Protein AF-A0A4D7CRN1-F1 (afdb_monomer)

pLDDT: mean 80.83, std 7.77, range [54.41, 91.69]

Solvent-accessible surface area (backbone atoms only — not comparable to full-atom values): 13368 Å² total; per-residue (Å²): 110,71,70,60,53,52,44,53,49,49,53,50,52,40,49,66,63,47,54,66,47,57,52,50,53,50,52,51,57,55,57,72,66,57,91,82,72,59,70,72,55,53,56,53,50,53,53,52,52,53,55,51,48,54,55,46,52,57,52,50,52,53,39,52,52,48,49,54,53,43,49,54,55,49,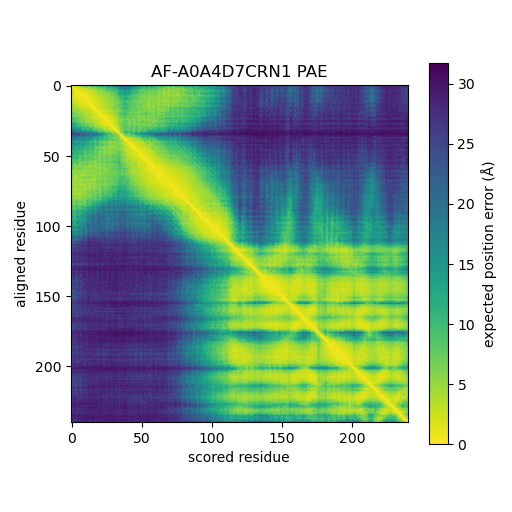53,55,49,51,54,54,52,50,55,52,50,54,51,52,50,50,52,52,52,52,50,51,51,52,51,52,52,50,48,52,54,48,51,55,55,54,69,72,51,79,73,42,79,64,54,93,89,51,90,63,64,64,70,64,71,70,52,84,73,80,52,72,69,50,47,53,49,49,27,51,56,50,22,70,66,47,19,61,37,72,45,88,49,74,33,53,42,46,76,40,78,89,74,20,30,40,38,39,37,38,58,70,63,88,61,55,73,69,52,47,51,53,38,50,54,30,49,52,54,51,42,56,59,49,52,76,42,86,72,53,49,33,42,36,44,36,38,20,43,95,91,38,75,43,36,39,42,33,27,35,60,35,80,94,74,74,37,61,42,81,76,42,79,47,82,105

Sequence (240 aa):
MITAILIIIFLIITFVGIVPRVFLQFNLNKINKLRHYPEEFKRKFHKYQFIQLLNHIKILLVVVFFLCIAVILLTSKVLKLEMSNSSLRGEVVGINEELDISRLNYQQLLEQLPIREYPVDGIGLEILFEKKISNTEEVQKFELDFSDRIYSYFGFVKPLVTYDKENKSLIINFIDSQMDEIRKQDVRINEEKLLDELFVHSMLDEVIINFNYENQLINQNRYKRNDDYNRFELTNNKEL

Mean predicted aligned error: 15.63 Å

Foldseek 3Di:
DVLVVLLVVLVVVLVVLPVVLVVVVVVLVVVVPPDDDDPVVVVVSVVVVVVSVVVVVVVVVVNVVSVVVSVVSVVVVVVVVVVVVVVVVVVVVVVVVVVVVVVVVVLVVQVPDDQDQADPVGLPLVVLLVDDQDDPVNQVVSQQVVQVSCDSRQGPDRWRWHQDQVQLEIETEAEADPDDPVSVVSNVNNVQVVFLVCLVDPSHQKYWYFYYYPNHTQWIWIWGDDPVVSTTDTPDIDGD

Secondary structure (DSSP, 8-state):
-HHHHHHHHHHHHHHHHHHHHHHHHHHHHHHHT-----HHHHHHHHHHHHHHHHHHHHHHHHHHHHHHHHHHHHHHHHHHHHHHHHHHHHHHHHHHHHHHHHHHHHHHHHHTSPPPPPPTT---THHHHSS---SHHHHHHHHHHHHHHHHHHH-SSPPEEEEETTTTEEEEEEES----HHHHHHHHHHHHHHHHHHHT-TT-SEEEEEEEETTEEEEEEEEEEEGGGTEEEEEEEEE-

Structure (mmCIF, N/CA/C/O backbone):
data_AF-A0A4D7CRN1-F1
#
_entry.id   AF-A0A4D7CRN1-F1
#
loop_
_atom_site.group_PDB
_atom_site.id
_atom_site.type_symbol
_atom_site.label_atom_id
_atom_site.label_alt_id
_atom_site.label_comp_id
_atom_site.label_asym_id
_atom_site.label_entity_id
_atom_site.label_seq_id
_atom_site.pdbx_PDB_ins_code
_atom_site.Cartn_x
_atom_site.Cartn_y
_atom_site.Cartn_z
_atom_site.occupancy
_atom_site.B_iso_or_equiv
_atom_site.auth_seq_id
_atom_site.auth_comp_id
_atom_site.auth_asym_id
_atom_site.auth_atom_id
_atom_site.pdbx_PDB_model_num
ATOM 1 N N . MET A 1 1 ? 11.847 13.074 -29.231 1.00 63.91 1 MET A N 1
ATOM 2 C CA . MET A 1 1 ? 11.595 12.289 -30.459 1.00 63.91 1 MET A CA 1
ATOM 3 C C . MET A 1 1 ? 12.598 12.599 -31.575 1.00 63.91 1 MET A C 1
ATOM 5 O O . MET A 1 1 ? 13.346 11.709 -31.951 1.00 63.91 1 MET A O 1
ATOM 9 N N . ILE A 1 2 ? 12.715 13.855 -32.026 1.00 77.25 2 ILE A N 1
ATOM 10 C CA . ILE A 1 2 ? 13.578 14.273 -33.157 1.00 77.25 2 ILE A CA 1
ATOM 11 C C . ILE A 1 2 ? 15.052 13.845 -33.006 1.00 77.25 2 ILE A C 1
ATOM 13 O O . ILE A 1 2 ? 15.638 13.277 -33.918 1.00 77.25 2 ILE A O 1
ATOM 17 N N . THR A 1 3 ? 15.649 14.035 -31.829 1.00 75.44 3 THR A N 1
ATOM 18 C CA . THR A 1 3 ? 17.049 13.648 -31.569 1.00 75.44 3 THR A CA 1
ATOM 19 C C . THR A 1 3 ? 17.293 12.137 -31.619 1.00 75.44 3 THR A C 1
ATOM 21 O O . THR A 1 3 ? 18.385 11.714 -31.966 1.00 75.44 3 THR A O 1
ATOM 24 N N . ALA A 1 4 ? 16.295 11.320 -31.262 1.00 79.19 4 ALA A N 1
ATOM 25 C CA . ALA A 1 4 ? 16.409 9.861 -31.313 1.00 79.19 4 ALA A CA 1
ATOM 26 C C . ALA A 1 4 ? 16.341 9.366 -32.764 1.00 79.19 4 ALA A C 1
ATOM 28 O O . ALA A 1 4 ? 17.134 8.523 -33.170 1.00 79.19 4 ALA A O 1
ATOM 29 N N . ILE A 1 5 ? 15.461 9.976 -33.563 1.00 84.38 5 ILE A N 1
ATOM 30 C CA . ILE A 1 5 ? 15.374 9.749 -35.009 1.00 84.38 5 ILE A CA 1
ATOM 31 C C . ILE A 1 5 ? 16.705 10.116 -35.685 1.00 84.38 5 ILE A C 1
ATOM 33 O O . ILE A 1 5 ? 17.210 9.342 -36.490 1.00 84.38 5 ILE A O 1
ATOM 37 N N . LEU A 1 6 ? 17.325 11.239 -35.303 1.00 82.38 6 LEU A N 1
ATOM 38 C CA . LEU A 1 6 ? 18.642 11.639 -35.814 1.00 82.38 6 LEU A CA 1
ATOM 39 C C . LEU A 1 6 ? 19.745 10.623 -35.482 1.00 82.38 6 LEU A C 1
ATOM 41 O O . LEU A 1 6 ? 20.537 10.287 -36.358 1.00 82.38 6 LEU A O 1
ATOM 45 N N . ILE A 1 7 ? 19.780 10.096 -34.253 1.00 82.06 7 ILE A N 1
ATOM 46 C CA . ILE A 1 7 ? 20.748 9.058 -33.861 1.00 82.06 7 ILE A CA 1
ATOM 47 C C . ILE A 1 7 ? 20.567 7.800 -34.722 1.00 82.06 7 ILE A C 1
ATOM 49 O O . ILE A 1 7 ? 21.549 7.276 -35.242 1.00 82.06 7 ILE A O 1
ATOM 53 N N . ILE A 1 8 ? 19.323 7.353 -34.926 1.00 84.81 8 ILE A N 1
ATOM 54 C CA . ILE A 1 8 ? 19.007 6.184 -35.762 1.00 84.81 8 ILE A CA 1
ATOM 55 C C . ILE A 1 8 ? 19.444 6.418 -37.213 1.00 84.81 8 ILE A C 1
ATOM 57 O O . ILE A 1 8 ? 20.078 5.549 -37.808 1.00 84.81 8 ILE A O 1
ATOM 61 N N . ILE A 1 9 ? 19.174 7.601 -37.772 1.00 85.38 9 ILE A N 1
ATOM 62 C CA . ILE A 1 9 ? 19.595 7.965 -39.132 1.00 85.38 9 ILE A CA 1
ATOM 63 C C . ILE A 1 9 ? 21.123 7.917 -39.264 1.00 85.38 9 ILE A C 1
ATOM 65 O O . ILE A 1 9 ? 21.628 7.324 -40.217 1.00 85.38 9 ILE A O 1
ATOM 69 N N . PHE A 1 10 ? 21.874 8.471 -38.305 1.00 83.94 10 PHE A N 1
ATOM 70 C CA . PHE A 1 10 ? 23.339 8.408 -38.337 1.00 83.94 10 PHE A CA 1
ATOM 71 C C . PHE A 1 10 ? 23.866 6.972 -38.259 1.00 83.94 10 PHE A C 1
ATOM 73 O O . PHE A 1 10 ? 24.812 6.634 -38.970 1.00 83.94 10 PHE A O 1
ATOM 80 N N . LEU A 1 11 ? 23.227 6.115 -37.462 1.00 82.56 11 LEU A N 1
ATOM 81 C CA . LEU A 1 11 ? 23.572 4.696 -37.341 1.00 82.56 11 LEU A CA 1
ATOM 82 C C . LEU A 1 11 ? 23.295 3.918 -38.640 1.00 82.56 11 LEU A C 1
ATOM 84 O O . LEU A 1 11 ? 24.084 3.067 -39.046 1.00 82.56 11 LEU A O 1
ATOM 88 N N . ILE A 1 12 ? 22.208 4.245 -39.340 1.00 86.12 12 ILE A N 1
ATOM 89 C CA . ILE A 1 12 ? 21.896 3.659 -40.650 1.00 86.12 12 ILE A CA 1
ATOM 90 C C . ILE A 1 12 ? 22.929 4.104 -41.694 1.00 86.12 12 ILE A C 1
ATOM 92 O O . ILE A 1 12 ? 23.435 3.272 -42.445 1.00 86.12 12 ILE A O 1
ATOM 96 N N . ILE A 1 13 ? 23.289 5.392 -41.725 1.00 83.88 13 ILE A N 1
ATOM 97 C CA . ILE A 1 13 ? 24.292 5.929 -42.660 1.00 83.88 13 ILE A CA 1
ATOM 98 C C . ILE A 1 13 ? 25.656 5.261 -42.443 1.00 83.88 13 ILE A C 1
ATOM 100 O O . ILE A 1 13 ? 26.320 4.891 -43.415 1.00 83.88 13 ILE A O 1
ATOM 104 N N . THR A 1 14 ? 26.076 5.062 -41.190 1.00 80.69 14 THR A N 1
ATOM 105 C CA . THR A 1 14 ? 27.345 4.384 -40.893 1.00 80.69 14 THR A CA 1
ATOM 106 C C . THR A 1 14 ? 27.304 2.913 -41.308 1.00 80.69 14 THR A C 1
ATOM 108 O O . THR A 1 14 ? 28.242 2.438 -41.951 1.00 80.69 14 THR A O 1
ATOM 111 N N . PHE A 1 15 ? 26.200 2.208 -41.050 1.00 84.06 15 PHE A N 1
ATOM 112 C CA . PHE A 1 15 ? 26.022 0.812 -41.452 1.00 84.06 15 PHE A CA 1
ATOM 113 C C . PHE A 1 15 ? 26.053 0.634 -42.980 1.00 84.06 15 PHE A C 1
ATOM 115 O O . PHE A 1 15 ? 26.822 -0.179 -43.501 1.00 84.06 15 PHE A O 1
ATOM 122 N N . VAL A 1 16 ? 25.292 1.453 -43.713 1.00 85.50 16 VAL A N 1
ATOM 123 C CA . VAL A 1 16 ? 25.260 1.453 -45.187 1.00 85.50 16 VAL A CA 1
ATOM 124 C C . VAL A 1 16 ? 26.618 1.843 -45.779 1.00 85.50 16 VAL A C 1
ATOM 126 O O . VAL A 1 16 ? 26.999 1.333 -46.829 1.00 85.50 16 VAL A O 1
ATOM 129 N N . GLY A 1 17 ? 27.388 2.699 -45.104 1.00 78.75 17 GLY A N 1
ATOM 130 C CA . GLY A 1 17 ? 28.743 3.051 -45.524 1.00 78.75 17 GLY A CA 1
ATOM 131 C C . GLY A 1 17 ? 29.753 1.908 -45.369 1.00 78.75 17 GLY A C 1
ATOM 132 O O . GLY A 1 17 ? 30.636 1.755 -46.215 1.00 78.75 17 GLY A O 1
ATOM 133 N N . ILE A 1 18 ? 29.636 1.095 -44.316 1.00 80.44 18 ILE A N 1
ATOM 134 C CA . ILE A 1 18 ? 30.612 0.048 -43.973 1.00 80.44 18 ILE A CA 1
ATOM 135 C C . ILE A 1 18 ? 30.348 -1.255 -44.746 1.00 80.44 18 ILE A C 1
ATOM 137 O O . ILE A 1 18 ? 31.279 -1.829 -45.318 1.00 80.44 18 ILE A O 1
ATOM 141 N N . VAL A 1 19 ? 29.098 -1.725 -44.806 1.00 82.38 19 VAL A N 1
ATOM 142 C CA . VAL A 1 19 ? 28.759 -3.081 -45.292 1.00 82.38 19 VAL A CA 1
ATOM 143 C C . VAL A 1 19 ? 29.176 -3.349 -46.751 1.00 82.38 19 VAL A C 1
ATOM 145 O O . VAL A 1 19 ? 29.895 -4.327 -46.988 1.00 82.38 19 VAL A O 1
ATOM 148 N N . PRO A 1 20 ? 28.846 -2.496 -47.744 1.00 81.25 20 PRO A N 1
ATOM 149 C CA . PRO A 1 20 ? 29.257 -2.712 -49.136 1.00 81.25 20 PRO A CA 1
ATOM 150 C C . PRO A 1 20 ? 30.780 -2.744 -49.305 1.00 81.25 20 PRO A C 1
ATOM 152 O O . PRO A 1 20 ? 31.312 -3.365 -50.225 1.00 81.25 20 PRO A O 1
ATOM 155 N N . ARG A 1 21 ? 31.513 -2.081 -48.407 1.00 72.75 21 ARG A N 1
ATOM 156 C CA . ARG A 1 21 ? 32.971 -1.982 -48.479 1.00 72.75 21 ARG A CA 1
ATOM 157 C C . ARG A 1 21 ? 33.675 -3.198 -47.941 1.00 72.75 21 ARG A C 1
ATOM 159 O O . ARG A 1 21 ? 34.654 -3.621 -48.549 1.00 72.75 21 ARG A O 1
ATOM 166 N N . VAL A 1 22 ? 33.168 -3.763 -46.849 1.00 79.31 22 VAL A N 1
ATOM 167 C CA . VAL A 1 22 ? 33.646 -5.052 -46.344 1.00 79.31 22 VAL A CA 1
ATOM 168 C C . VAL A 1 22 ? 33.498 -6.102 -47.448 1.00 79.31 22 VAL A C 1
ATOM 170 O O . VAL A 1 22 ? 34.442 -6.841 -47.721 1.00 79.31 22 VAL A O 1
ATOM 173 N N . PHE A 1 23 ? 32.377 -6.082 -48.176 1.00 80.69 23 PHE A N 1
ATOM 174 C CA . PHE A 1 23 ? 32.152 -6.970 -49.317 1.00 80.69 23 PHE A CA 1
ATOM 175 C C . PHE A 1 23 ? 33.131 -6.724 -50.479 1.00 80.69 23 PHE A C 1
ATOM 177 O O . PHE A 1 23 ? 33.722 -7.662 -51.016 1.00 80.69 23 PHE A O 1
ATOM 184 N N . LEU 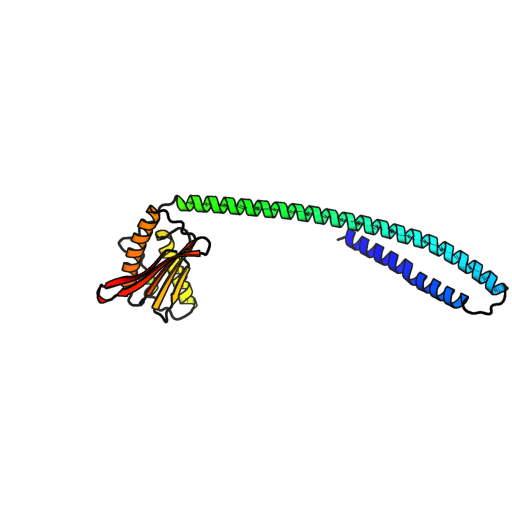A 1 24 ? 33.369 -5.462 -50.850 1.00 76.56 24 LEU A N 1
ATOM 185 C CA . LEU A 1 24 ? 34.340 -5.118 -51.892 1.00 76.56 24 LEU A CA 1
ATOM 186 C C . LEU A 1 24 ? 35.775 -5.523 -51.520 1.00 76.56 24 LEU A C 1
ATOM 188 O O . LEU A 1 24 ? 36.488 -6.086 -52.349 1.00 76.56 24 LEU A O 1
ATOM 192 N N . GLN A 1 25 ? 36.201 -5.274 -50.282 1.00 77.12 25 GLN A N 1
ATOM 193 C CA . GLN A 1 25 ? 37.526 -5.654 -49.792 1.00 77.12 25 GLN A CA 1
ATOM 194 C C . GLN A 1 25 ? 37.685 -7.177 -49.721 1.00 77.12 25 GLN A C 1
ATOM 196 O O . GLN A 1 25 ? 38.742 -7.706 -50.066 1.00 77.12 25 GLN A O 1
ATOM 201 N N . PHE A 1 26 ? 36.624 -7.894 -49.348 1.00 79.75 26 PHE A N 1
ATOM 202 C CA . PHE A 1 26 ? 36.585 -9.352 -49.388 1.00 79.75 26 PHE A CA 1
ATOM 203 C C . PHE A 1 26 ? 36.785 -9.889 -50.815 1.00 79.75 26 PHE A C 1
ATOM 205 O O . PHE A 1 26 ? 37.632 -10.758 -51.037 1.00 79.75 26 PHE A O 1
ATOM 212 N N . ASN A 1 27 ? 36.083 -9.320 -51.801 1.00 77.88 27 ASN A N 1
ATOM 213 C CA . ASN A 1 27 ? 36.226 -9.702 -53.208 1.00 77.88 27 ASN A CA 1
ATOM 214 C C . ASN A 1 27 ? 37.623 -9.387 -53.763 1.00 77.88 27 AS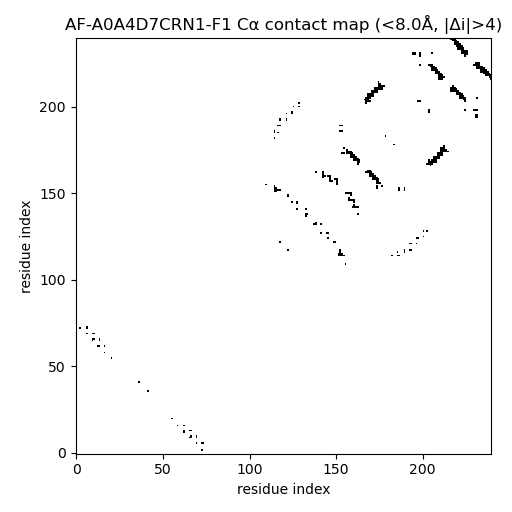N A C 1
ATOM 216 O O . ASN A 1 27 ? 38.219 -10.233 -54.429 1.00 77.88 27 ASN A O 1
ATOM 220 N N . LEU A 1 28 ? 38.193 -8.223 -53.439 1.00 73.19 28 LEU A N 1
ATOM 221 C CA . LEU A 1 28 ? 39.570 -7.886 -53.817 1.00 73.19 28 LEU A CA 1
ATOM 222 C C . LEU A 1 28 ? 40.593 -8.857 -53.215 1.00 73.19 28 LEU A C 1
ATOM 224 O O . LEU A 1 28 ? 41.504 -9.306 -53.911 1.00 73.19 28 LEU A O 1
ATOM 228 N N . ASN A 1 29 ? 40.425 -9.221 -51.942 1.00 75.62 29 ASN A N 1
ATOM 229 C CA . ASN A 1 29 ? 41.291 -10.186 -51.268 1.00 75.62 29 ASN A CA 1
ATOM 230 C C . ASN A 1 29 ? 41.184 -11.588 -51.883 1.00 75.62 29 ASN A C 1
ATOM 232 O O . ASN A 1 29 ? 42.176 -12.315 -51.920 1.00 75.62 29 ASN A O 1
ATOM 236 N N . LYS A 1 30 ? 40.007 -11.968 -52.397 1.00 76.75 30 LYS A N 1
ATOM 237 C CA . LYS A 1 30 ? 39.809 -13.219 -53.143 1.00 76.75 30 LYS A CA 1
ATOM 238 C C . LYS A 1 30 ? 40.555 -13.198 -54.481 1.00 76.75 30 LYS A C 1
ATOM 240 O O . LYS A 1 30 ? 41.225 -14.173 -54.811 1.00 76.75 30 LYS A O 1
ATOM 245 N N . ILE A 1 31 ? 40.495 -12.080 -55.211 1.00 70.75 31 ILE A N 1
ATOM 246 C CA . ILE A 1 31 ? 41.177 -11.900 -56.505 1.00 70.75 31 ILE A CA 1
ATOM 247 C C . ILE A 1 31 ? 42.701 -11.932 -56.335 1.00 70.75 31 ILE A C 1
ATOM 249 O O . ILE A 1 31 ? 43.379 -12.598 -57.113 1.00 70.75 31 ILE A O 1
ATOM 253 N N . ASN A 1 32 ? 43.230 -11.293 -55.286 1.00 67.06 32 ASN A N 1
ATOM 254 C CA . ASN A 1 32 ? 44.667 -11.237 -54.995 1.00 67.06 32 ASN A CA 1
ATOM 255 C C . ASN A 1 32 ? 45.283 -12.613 -54.643 1.00 67.06 32 ASN A C 1
ATOM 257 O O . ASN A 1 32 ? 46.492 -12.798 -54.743 1.00 67.06 32 ASN A O 1
ATOM 261 N N . LYS A 1 33 ? 44.465 -13.598 -54.240 1.00 70.56 33 LYS A N 1
ATOM 262 C CA . LYS A 1 33 ? 44.913 -14.966 -53.911 1.00 70.56 33 LYS A CA 1
ATOM 263 C C . LYS A 1 33 ? 45.039 -15.898 -55.127 1.00 70.56 33 LYS A C 1
ATOM 265 O O . LYS A 1 33 ? 45.595 -16.986 -54.994 1.00 70.56 33 LYS A O 1
ATOM 270 N N . LEU A 1 34 ? 44.541 -15.506 -56.301 1.00 71.00 34 LEU A N 1
ATOM 271 C CA . LEU A 1 34 ? 44.633 -16.299 -57.533 1.00 71.00 34 LEU A CA 1
ATOM 272 C C . LEU A 1 34 ? 46.011 -16.085 -58.184 1.00 71.00 34 LEU A C 1
ATOM 274 O O . LEU A 1 34 ? 46.425 -14.962 -58.456 1.00 71.00 34 LEU A O 1
ATOM 278 N N . ARG A 1 35 ? 46.769 -17.171 -58.371 1.00 55.44 35 ARG A N 1
ATOM 279 C CA . ARG A 1 35 ? 48.243 -17.126 -58.423 1.00 55.44 35 ARG A CA 1
ATOM 280 C C . ARG A 1 35 ? 48.875 -16.779 -59.782 1.00 55.44 35 ARG A C 1
ATOM 282 O O . ARG A 1 35 ? 50.093 -16.678 -59.839 1.00 55.44 35 ARG A O 1
ATOM 289 N N . HIS A 1 36 ? 48.114 -16.583 -60.860 1.00 61.91 36 HIS A N 1
ATOM 290 C CA . HIS A 1 36 ? 48.684 -16.393 -62.206 1.00 61.91 36 HIS A CA 1
ATOM 291 C C . HIS A 1 36 ? 47.925 -15.330 -63.008 1.00 61.91 36 HIS A C 1
ATOM 293 O O . HIS A 1 36 ? 46.963 -15.636 -63.704 1.00 61.91 36 HIS A O 1
ATOM 299 N N . TYR A 1 37 ? 48.386 -14.078 -62.926 1.00 69.75 37 TYR A N 1
ATOM 300 C CA . TYR A 1 37 ? 47.896 -12.982 -63.765 1.00 69.75 37 TYR A CA 1
ATOM 301 C C . TYR A 1 37 ? 49.021 -12.402 -64.632 1.00 69.75 37 TYR A C 1
ATOM 303 O O . TYR A 1 37 ? 50.143 -12.268 -64.129 1.00 69.75 37 TYR A O 1
ATOM 311 N N . PRO A 1 38 ? 48.726 -11.997 -65.882 1.00 77.31 38 PRO A N 1
ATOM 312 C CA . PRO A 1 38 ? 49.668 -11.266 -66.727 1.00 77.31 38 PRO A CA 1
ATOM 313 C C . PRO A 1 38 ? 50.075 -9.930 -66.083 1.00 77.31 38 PRO A C 1
ATOM 315 O O . PRO A 1 38 ? 49.295 -9.311 -65.353 1.00 77.31 38 PRO A O 1
ATOM 318 N N . GLU A 1 39 ? 51.301 -9.466 -66.338 1.00 74.31 39 GLU A N 1
ATOM 319 C CA . GLU A 1 39 ? 51.868 -8.274 -65.680 1.00 74.31 39 GLU A CA 1
ATOM 320 C C . GLU A 1 39 ? 51.046 -6.998 -65.912 1.00 74.31 39 GLU A C 1
ATOM 322 O O . GLU A 1 39 ? 50.872 -6.186 -64.998 1.00 74.31 39 GLU A O 1
ATOM 327 N N . GLU A 1 40 ? 50.448 -6.848 -67.095 1.00 77.00 40 GLU A N 1
ATOM 328 C CA . GLU A 1 40 ? 49.568 -5.716 -67.396 1.00 77.00 40 GLU A CA 1
ATOM 329 C C . GLU A 1 40 ? 48.315 -5.680 -66.509 1.00 77.00 40 GLU A C 1
ATOM 331 O O . GLU A 1 40 ? 47.865 -4.603 -66.098 1.00 77.00 40 GLU A O 1
ATOM 336 N N . PHE A 1 41 ? 47.770 -6.855 -66.174 1.00 77.06 41 PHE A N 1
ATOM 337 C CA . PHE A 1 41 ? 46.628 -6.981 -65.274 1.00 77.06 41 PHE A CA 1
ATOM 338 C C . PHE A 1 41 ? 47.025 -6.615 -63.845 1.00 77.06 41 PHE A C 1
ATOM 340 O O . PHE A 1 41 ? 46.313 -5.845 -63.203 1.00 77.06 41 PHE A O 1
ATOM 347 N N . LYS A 1 42 ? 48.196 -7.064 -63.371 1.00 74.56 42 LYS A N 1
ATOM 348 C CA . LYS A 1 42 ? 48.725 -6.684 -62.048 1.00 74.56 42 LYS A CA 1
ATOM 349 C C . LYS A 1 42 ? 48.891 -5.169 -61.918 1.00 74.56 42 LYS A C 1
ATOM 351 O O . LYS A 1 42 ? 48.463 -4.585 -60.923 1.00 74.56 42 LYS A O 1
ATOM 356 N N . ARG A 1 43 ? 49.437 -4.504 -62.943 1.00 77.25 43 ARG A N 1
ATOM 357 C CA . ARG A 1 43 ? 49.630 -3.043 -62.936 1.00 77.25 43 ARG A CA 1
ATOM 358 C C . ARG A 1 43 ? 48.305 -2.278 -62.870 1.00 77.25 43 ARG A C 1
ATOM 360 O O . ARG A 1 43 ? 48.178 -1.336 -62.088 1.00 77.25 43 ARG A O 1
ATOM 367 N N . LYS A 1 44 ? 47.301 -2.681 -63.661 1.00 79.94 44 LYS A N 1
ATOM 368 C CA . LYS A 1 44 ? 45.950 -2.090 -63.595 1.00 79.94 44 LYS A CA 1
ATOM 369 C C . LYS A 1 44 ? 45.289 -2.379 -62.245 1.00 79.94 44 LYS A C 1
ATOM 371 O O . LYS A 1 44 ? 44.749 -1.459 -61.636 1.00 79.94 44 LYS A O 1
ATOM 376 N N . PHE A 1 45 ? 45.393 -3.609 -61.746 1.00 78.62 45 PHE A N 1
ATOM 377 C CA . PHE A 1 45 ? 44.829 -4.038 -60.466 1.00 78.62 45 PHE A CA 1
ATOM 378 C C . PHE A 1 45 ? 45.372 -3.222 -59.285 1.00 78.62 45 PHE A C 1
ATOM 380 O O . PHE A 1 45 ? 44.582 -2.696 -58.506 1.00 78.62 45 PHE A O 1
ATOM 387 N N . HIS A 1 46 ? 46.689 -3.003 -59.198 1.00 77.00 46 HIS A N 1
ATOM 388 C CA . HIS A 1 46 ? 47.278 -2.159 -58.150 1.00 77.00 46 HIS A CA 1
ATOM 389 C C . HIS A 1 46 ? 46.826 -0.697 -58.231 1.00 77.00 46 HIS A C 1
ATOM 391 O O . HIS A 1 46 ? 46.572 -0.074 -57.199 1.00 77.00 46 HIS A O 1
ATOM 397 N N . LYS A 1 47 ? 46.651 -0.149 -59.441 1.00 80.81 47 LYS A N 1
ATOM 398 C CA . LYS A 1 47 ? 46.111 1.207 -59.617 1.00 80.81 47 LYS A CA 1
ATOM 399 C C . LYS A 1 47 ? 44.670 1.307 -59.102 1.00 80.81 47 LYS A C 1
ATOM 401 O O . LYS A 1 47 ? 44.346 2.249 -58.381 1.00 80.81 47 LYS A O 1
ATOM 406 N N . TYR A 1 48 ? 43.823 0.326 -59.418 1.00 79.19 48 TYR A N 1
ATOM 407 C CA . TYR A 1 48 ? 42.456 0.251 -58.890 1.00 79.19 48 TYR A CA 1
ATOM 408 C C . TYR A 1 48 ? 42.431 0.062 -57.369 1.00 79.19 48 TYR A C 1
ATOM 410 O O . TYR A 1 48 ? 41.661 0.736 -56.688 1.00 79.19 48 TYR A O 1
ATOM 418 N N . GLN A 1 49 ? 43.315 -0.776 -56.826 1.00 78.94 49 GLN A N 1
ATOM 419 C CA . GLN A 1 49 ? 43.446 -1.002 -55.388 1.00 78.94 49 GLN A CA 1
ATOM 420 C C . GLN A 1 49 ? 43.836 0.283 -54.640 1.00 78.94 49 GLN A C 1
ATOM 422 O O . GLN A 1 49 ? 43.258 0.583 -53.598 1.00 78.94 49 GLN A O 1
ATOM 427 N N . PHE A 1 50 ? 44.757 1.079 -55.191 1.00 78.75 50 PHE A N 1
ATOM 428 C CA . PHE A 1 50 ? 45.166 2.359 -54.608 1.00 78.75 50 PHE A CA 1
ATOM 429 C C . PHE A 1 50 ? 44.034 3.399 -54.627 1.00 78.75 50 PHE A C 1
ATOM 431 O O . PHE A 1 50 ? 43.757 4.036 -53.610 1.00 78.75 50 PHE A O 1
ATOM 438 N N . ILE A 1 51 ? 43.316 3.526 -55.750 1.00 80.88 51 ILE A N 1
ATOM 439 C CA . ILE A 1 51 ? 42.143 4.414 -55.859 1.00 80.88 51 ILE A CA 1
ATOM 440 C C . ILE A 1 51 ? 41.060 3.998 -54.854 1.00 80.88 51 ILE A C 1
ATOM 442 O O . ILE A 1 51 ? 40.468 4.838 -54.172 1.00 80.88 51 ILE A O 1
ATOM 446 N N . GLN A 1 52 ? 40.818 2.694 -54.727 1.00 78.94 52 GLN A N 1
ATOM 447 C CA . GLN A 1 52 ? 39.839 2.156 -53.796 1.00 78.94 52 GLN A CA 1
ATOM 448 C C . GLN A 1 52 ? 40.244 2.375 -52.335 1.00 78.94 52 GLN A C 1
ATOM 450 O O . GLN A 1 52 ? 39.377 2.686 -51.523 1.00 78.94 52 GLN A O 1
ATOM 455 N N . LEU A 1 53 ? 41.536 2.288 -52.008 1.00 78.69 53 LEU A N 1
ATOM 456 C CA . LEU A 1 53 ? 42.067 2.569 -50.674 1.00 78.69 53 LEU A CA 1
ATOM 457 C C . LEU A 1 53 ? 41.919 4.052 -50.297 1.00 78.69 53 LEU A C 1
ATOM 459 O O . LEU A 1 53 ? 41.469 4.359 -49.196 1.00 78.69 53 LEU A O 1
ATOM 463 N N . LEU A 1 54 ? 42.184 4.979 -51.222 1.00 82.56 54 LEU A N 1
ATOM 464 C CA . LEU A 1 54 ? 41.949 6.410 -50.991 1.00 82.56 54 LEU A CA 1
ATOM 465 C C . LEU A 1 54 ? 40.465 6.725 -50.774 1.00 82.56 54 LEU A C 1
ATOM 467 O O . LEU A 1 54 ? 40.104 7.436 -49.834 1.00 82.56 54 LEU A O 1
ATOM 471 N N . ASN A 1 55 ? 39.588 6.157 -51.604 1.00 80.44 55 ASN A N 1
ATOM 472 C CA . ASN A 1 55 ? 38.146 6.278 -51.402 1.00 80.44 55 ASN A CA 1
ATOM 473 C C . ASN A 1 55 ? 37.724 5.632 -50.078 1.00 80.44 55 ASN A C 1
ATOM 475 O O . ASN A 1 55 ? 36.826 6.146 -49.402 1.00 80.44 55 ASN A O 1
ATOM 479 N N . HIS A 1 56 ? 38.380 4.536 -49.680 1.00 81.25 56 HIS A N 1
ATOM 480 C CA . HIS A 1 56 ? 38.133 3.866 -48.414 1.00 81.25 56 HIS A CA 1
ATOM 481 C C . HIS A 1 56 ? 38.407 4.801 -47.231 1.00 81.25 56 HIS A C 1
ATOM 483 O O . HIS A 1 56 ? 37.497 5.049 -46.441 1.00 81.25 56 HIS A O 1
ATOM 489 N N . ILE A 1 57 ? 39.596 5.406 -47.184 1.00 83.56 57 ILE A N 1
ATOM 490 C CA . ILE A 1 57 ? 40.014 6.334 -46.124 1.00 83.56 57 ILE A CA 1
ATOM 491 C C . ILE A 1 57 ? 39.066 7.537 -46.024 1.00 83.56 57 ILE A C 1
ATOM 493 O O . ILE A 1 57 ? 38.619 7.868 -44.928 1.00 83.56 57 ILE A O 1
ATOM 497 N N . LYS A 1 58 ? 38.692 8.158 -47.153 1.00 84.38 58 LYS A N 1
ATOM 498 C CA . LYS A 1 58 ? 37.811 9.343 -47.153 1.00 84.38 58 LYS A CA 1
ATOM 499 C C . LYS A 1 58 ? 36.458 9.080 -46.492 1.00 84.38 58 LYS A C 1
ATOM 501 O O . LYS A 1 58 ? 36.013 9.856 -45.659 1.00 84.38 58 LYS A O 1
ATOM 506 N N . ILE A 1 59 ? 35.802 7.979 -46.844 1.00 81.94 59 ILE A N 1
ATOM 507 C CA . ILE A 1 59 ? 34.492 7.643 -46.265 1.00 81.94 59 ILE A CA 1
ATOM 508 C C . ILE A 1 59 ? 34.639 7.064 -44.853 1.00 81.94 59 ILE A C 1
ATOM 510 O O . ILE A 1 59 ? 33.752 7.287 -44.040 1.00 81.94 59 ILE A O 1
ATOM 514 N N . LEU A 1 60 ? 35.742 6.379 -44.520 1.00 83.50 60 LEU A N 1
ATOM 515 C CA . LEU A 1 60 ? 36.010 5.970 -43.137 1.00 83.50 60 LEU A CA 1
ATOM 516 C C . LEU A 1 60 ? 36.067 7.202 -42.221 1.00 83.50 60 LEU A C 1
ATOM 518 O O . LEU A 1 60 ? 35.452 7.200 -41.161 1.00 83.50 60 LEU A O 1
ATOM 522 N N . LEU A 1 61 ? 36.719 8.277 -42.669 1.00 86.75 61 LEU A N 1
ATOM 523 C CA . LEU A 1 61 ? 36.775 9.548 -41.945 1.00 86.75 61 LEU A CA 1
ATOM 524 C C . LEU A 1 61 ? 35.373 10.143 -41.732 1.00 86.75 61 LEU A C 1
ATOM 526 O O . LEU A 1 61 ? 35.042 10.550 -40.622 1.00 86.75 61 LEU A O 1
ATOM 530 N N . VAL A 1 62 ? 34.520 10.118 -42.761 1.00 86.56 62 VAL A N 1
ATOM 531 C CA . VAL A 1 62 ? 33.117 10.564 -42.663 1.00 86.56 62 VAL A CA 1
ATOM 532 C C . VAL A 1 62 ? 32.314 9.708 -41.676 1.00 86.56 62 VAL A C 1
ATOM 534 O O . VAL A 1 62 ? 31.553 10.239 -40.871 1.00 86.56 62 VAL A O 1
ATOM 537 N N . VAL A 1 63 ? 32.499 8.387 -41.694 1.00 85.62 63 VAL A N 1
ATOM 538 C CA . VAL A 1 63 ? 31.824 7.458 -40.774 1.00 85.62 63 VAL A CA 1
ATOM 539 C C . VAL A 1 63 ? 32.245 7.709 -39.326 1.00 85.62 63 VAL A C 1
ATOM 541 O O . VAL A 1 63 ? 31.381 7.795 -38.457 1.00 85.62 63 VAL A O 1
ATOM 544 N N . VAL A 1 64 ? 33.545 7.877 -39.063 1.00 87.31 64 VAL A N 1
ATOM 545 C CA . VAL A 1 64 ? 34.066 8.198 -37.721 1.00 87.31 64 VAL A CA 1
ATOM 546 C C . VAL A 1 64 ? 33.512 9.542 -37.247 1.00 87.31 64 VAL A C 1
ATOM 548 O O . VAL A 1 64 ? 33.067 9.646 -36.107 1.00 87.31 64 VAL A O 1
ATOM 551 N N . PHE A 1 65 ? 33.453 10.547 -38.122 1.00 89.19 65 PHE A N 1
ATOM 552 C CA . PHE A 1 65 ? 32.872 11.847 -37.791 1.00 89.19 65 PHE A CA 1
ATOM 553 C C . PHE A 1 65 ? 31.402 11.739 -37.353 1.00 89.19 65 PHE A C 1
ATOM 555 O O . PHE A 1 65 ? 31.032 12.253 -36.296 1.00 89.19 65 PHE A O 1
ATOM 562 N N . PHE A 1 66 ? 30.569 11.012 -38.105 1.00 86.38 66 PHE A N 1
ATOM 563 C CA . PHE A 1 66 ? 29.171 10.789 -37.719 1.00 86.38 66 PHE A CA 1
ATOM 564 C C . PHE A 1 66 ? 29.026 9.965 -36.439 1.00 86.38 66 PHE A C 1
ATOM 566 O O . PHE A 1 66 ? 28.123 10.225 -35.644 1.00 86.38 66 PHE A O 1
ATOM 573 N N . LEU A 1 67 ? 29.925 9.010 -36.205 1.00 86.94 67 LEU A N 1
ATOM 574 C CA . LEU A 1 67 ? 29.935 8.212 -34.984 1.00 86.94 67 LEU A CA 1
ATOM 575 C C . LEU A 1 67 ? 30.246 9.086 -33.761 1.00 86.94 67 LEU A C 1
ATOM 577 O O . LEU A 1 67 ? 29.531 9.005 -32.764 1.00 86.94 67 LEU A O 1
ATOM 581 N N . CYS A 1 68 ? 31.225 9.991 -33.856 1.00 89.88 68 CYS A N 1
ATOM 582 C CA . CYS A 1 68 ? 31.508 10.966 -32.799 1.00 89.88 68 CYS A CA 1
ATOM 583 C C . CYS A 1 68 ? 30.286 11.841 -32.481 1.00 89.88 68 CYS A C 1
ATOM 585 O O . CYS A 1 68 ? 29.949 12.020 -31.312 1.00 89.88 68 CYS A O 1
ATOM 587 N N . ILE A 1 69 ? 29.582 12.337 -33.505 1.00 89.31 69 ILE A N 1
ATOM 588 C CA . ILE A 1 69 ? 28.350 13.121 -33.316 1.00 89.31 69 ILE A CA 1
ATOM 589 C C . ILE A 1 69 ? 27.278 12.288 -32.603 1.00 89.31 69 ILE A C 1
ATOM 591 O O . ILE A 1 69 ? 26.650 12.770 -31.660 1.00 89.31 69 ILE A O 1
ATOM 595 N N . ALA A 1 70 ? 27.079 11.035 -33.017 1.00 86.56 70 ALA A N 1
ATOM 596 C CA . ALA A 1 70 ? 26.100 10.146 -32.398 1.00 86.56 70 ALA A CA 1
ATOM 597 C C . ALA A 1 70 ? 26.410 9.896 -30.912 1.00 86.56 70 ALA A C 1
ATOM 599 O O . ALA A 1 70 ? 25.503 9.964 -30.081 1.00 86.56 70 ALA A O 1
ATOM 600 N N . VAL A 1 71 ? 27.684 9.679 -30.567 1.00 89.31 71 VAL A N 1
ATOM 601 C CA . VAL A 1 71 ? 28.128 9.500 -29.175 1.00 89.31 71 VAL A CA 1
ATOM 602 C C . VAL A 1 71 ? 27.863 10.758 -28.351 1.00 89.31 71 VAL A C 1
ATOM 604 O O . VAL A 1 71 ? 27.275 10.661 -27.279 1.00 89.31 71 VAL A O 1
ATOM 607 N N . ILE A 1 72 ? 28.205 11.945 -28.861 1.00 91.69 72 ILE A N 1
ATOM 608 C CA . ILE A 1 72 ? 27.952 13.215 -28.161 1.00 91.69 72 ILE A CA 1
ATOM 609 C C . ILE A 1 72 ? 26.451 13.403 -27.879 1.00 91.69 72 ILE A C 1
ATOM 611 O O . ILE A 1 72 ? 26.061 13.777 -26.770 1.00 91.69 72 ILE A O 1
ATOM 615 N N . LEU A 1 73 ? 25.594 13.107 -28.862 1.00 89.19 73 LEU A N 1
ATOM 616 C CA . LEU A 1 73 ? 24.141 13.198 -28.700 1.00 89.19 73 LEU A CA 1
ATOM 617 C C . LEU A 1 73 ? 23.606 12.202 -27.663 1.00 89.19 73 LEU A C 1
ATOM 619 O O . LEU A 1 73 ? 22.729 12.563 -26.874 1.00 89.19 73 LEU A O 1
ATOM 623 N N . LEU A 1 74 ? 24.128 10.973 -27.647 1.00 88.69 74 LEU A N 1
ATOM 624 C CA . LEU A 1 74 ? 23.762 9.955 -26.661 1.00 88.69 74 LEU A CA 1
ATOM 625 C C . LEU A 1 74 ? 24.162 10.382 -25.249 1.00 88.69 74 LEU A C 1
ATOM 627 O O . LEU A 1 74 ? 23.311 10.388 -24.361 1.00 88.69 74 LEU A O 1
ATOM 631 N N . THR A 1 75 ? 25.403 10.825 -25.048 1.00 91.00 75 THR A N 1
ATOM 632 C CA . THR A 1 75 ? 25.883 11.286 -23.737 1.00 91.00 75 THR A CA 1
ATOM 633 C C . THR A 1 75 ? 25.042 12.450 -23.210 1.00 91.00 75 THR A C 1
ATOM 635 O O . THR A 1 75 ? 24.640 12.449 -22.049 1.00 91.00 75 THR A O 1
ATOM 638 N N . SER A 1 76 ? 24.673 13.407 -24.070 1.00 90.19 76 SER A N 1
ATOM 639 C CA . SER A 1 76 ? 23.782 14.512 -23.684 1.00 90.19 76 SER A CA 1
ATOM 640 C C . SER A 1 76 ? 22.403 14.028 -23.214 1.00 90.19 76 SER A C 1
ATOM 642 O O . SER A 1 76 ? 21.819 14.606 -22.295 1.00 90.19 76 SER A O 1
ATOM 644 N N . LYS A 1 77 ? 21.865 12.965 -23.823 1.00 87.56 77 LYS A N 1
ATOM 645 C CA . LYS A 1 77 ? 20.589 12.373 -23.402 1.00 87.56 77 LYS A CA 1
ATOM 646 C C . LYS A 1 77 ? 20.690 11.651 -22.076 1.00 87.56 77 LYS A C 1
ATOM 648 O O . LYS A 1 77 ? 19.793 11.828 -21.258 1.00 87.56 77 LYS A O 1
ATOM 653 N N . VAL A 1 78 ? 21.759 10.888 -21.877 1.00 90.25 78 VAL A N 1
ATOM 654 C CA . VAL A 1 78 ? 22.006 10.182 -20.619 1.00 90.25 78 VAL A CA 1
ATOM 655 C C . VAL A 1 78 ? 22.080 11.184 -19.467 1.00 90.25 78 VAL A C 1
ATOM 657 O O . VAL A 1 78 ? 21.324 11.043 -18.516 1.00 90.25 78 VAL A O 1
ATOM 660 N N . LEU A 1 79 ? 22.853 12.265 -19.614 1.00 91.25 79 LEU A N 1
ATOM 661 C CA . LEU A 1 79 ? 22.965 13.308 -18.585 1.00 91.25 79 LEU A CA 1
ATOM 662 C C . LEU A 1 79 ? 21.624 13.982 -18.261 1.00 91.25 79 LEU A C 1
ATOM 664 O O . LEU A 1 79 ? 21.288 14.174 -17.097 1.00 91.25 79 LEU A O 1
ATOM 668 N N . LYS A 1 80 ? 20.820 14.325 -19.279 1.00 88.50 80 LYS A N 1
ATOM 669 C CA . LYS A 1 80 ? 19.488 14.917 -19.050 1.00 88.50 80 LYS A CA 1
ATOM 670 C C . LYS A 1 80 ? 18.542 13.958 -18.331 1.00 88.50 80 LYS A C 1
ATOM 672 O O . LYS A 1 80 ? 17.745 14.395 -17.506 1.00 88.50 80 LYS A O 1
ATOM 677 N N . LEU A 1 81 ? 18.607 12.672 -18.669 1.00 89.94 81 LEU A N 1
ATOM 678 C CA . LEU A 1 81 ? 17.779 11.646 -18.046 1.00 89.94 81 LEU A CA 1
ATOM 679 C C . LEU A 1 81 ? 18.198 11.414 -16.592 1.00 89.94 81 LEU A C 1
ATOM 681 O O . LEU A 1 81 ? 17.337 11.304 -15.729 1.00 89.94 81 LEU A O 1
ATOM 685 N N . GLU A 1 82 ? 19.499 11.420 -16.316 1.00 88.69 82 GLU A N 1
ATOM 686 C CA . GLU A 1 82 ? 20.044 11.326 -14.963 1.00 88.69 82 GLU A CA 1
ATOM 687 C C . GLU A 1 82 ? 19.621 12.518 -14.095 1.00 88.69 82 GLU A C 1
ATOM 689 O O . GLU A 1 82 ? 19.088 12.305 -13.010 1.00 88.69 82 GLU A O 1
ATOM 694 N N . MET A 1 83 ? 19.729 13.751 -14.608 1.00 87.31 83 MET A N 1
ATOM 695 C CA . MET A 1 83 ? 19.263 14.957 -13.905 1.00 87.31 83 MET A CA 1
ATOM 696 C C . MET A 1 83 ? 17.760 14.917 -13.595 1.00 87.31 83 MET A C 1
ATOM 698 O O . MET A 1 83 ? 17.346 15.235 -12.481 1.00 87.31 83 MET A O 1
ATOM 702 N N . SER A 1 84 ? 16.940 14.494 -14.563 1.00 86.06 84 SER A N 1
ATOM 703 C CA . SER A 1 84 ? 15.495 14.345 -14.358 1.00 86.06 84 SER A CA 1
ATOM 704 C C . SER A 1 84 ? 15.176 13.251 -13.340 1.00 86.06 84 SER A C 1
ATOM 706 O O . SER A 1 84 ? 14.229 13.378 -12.575 1.00 86.06 84 SER A O 1
ATOM 708 N N . ASN A 1 85 ? 15.949 12.168 -13.321 1.00 86.25 85 ASN A N 1
ATOM 709 C CA . ASN A 1 85 ? 15.748 11.088 -12.365 1.00 86.25 85 ASN A CA 1
ATOM 710 C C . ASN A 1 85 ? 16.170 11.513 -10.950 1.00 86.25 85 ASN A C 1
ATOM 712 O O . ASN A 1 85 ? 15.496 11.180 -9.980 1.00 86.25 85 ASN A O 1
ATOM 716 N N . SER A 1 86 ? 17.250 12.292 -10.816 1.00 84.38 86 SER A N 1
ATOM 717 C CA . SER A 1 86 ? 17.661 12.840 -9.521 1.00 84.38 86 SER A CA 1
ATOM 718 C C . SER A 1 86 ? 16.659 13.850 -8.964 1.00 84.38 86 SER A C 1
ATOM 720 O O . SER A 1 86 ? 16.391 13.811 -7.767 1.00 84.38 86 SER A O 1
ATOM 722 N N . SER A 1 87 ? 16.068 14.708 -9.807 1.00 85.62 87 SER A N 1
ATOM 723 C CA . SER A 1 87 ? 15.045 15.657 -9.350 1.00 85.62 87 SER A CA 1
ATOM 724 C C . SER A 1 87 ? 13.780 14.931 -8.900 1.00 85.62 87 SER A C 1
ATOM 726 O O . SER A 1 87 ? 13.299 15.187 -7.804 1.00 85.62 87 SER A O 1
ATOM 728 N N . LEU A 1 88 ? 13.313 13.949 -9.680 1.00 80.19 88 LEU A N 1
ATOM 729 C CA . LEU A 1 88 ? 12.152 13.130 -9.322 1.00 80.19 88 LEU A CA 1
ATOM 730 C C . LEU A 1 88 ? 12.376 12.350 -8.023 1.00 80.19 88 LEU A C 1
ATOM 732 O O . LEU A 1 88 ? 11.472 12.246 -7.203 1.00 80.19 88 LEU A O 1
ATOM 736 N N . ARG A 1 89 ? 13.584 11.819 -7.798 1.00 82.62 89 ARG A N 1
ATOM 737 C CA . ARG A 1 89 ? 13.925 11.183 -6.518 1.00 82.62 89 ARG A CA 1
ATOM 738 C C . ARG A 1 89 ? 13.882 12.172 -5.357 1.00 82.62 89 ARG A C 1
ATOM 740 O O . ARG A 1 89 ? 13.375 11.811 -4.304 1.00 82.62 89 ARG A O 1
ATOM 747 N N . GLY A 1 90 ? 14.393 13.388 -5.549 1.00 82.31 90 GLY A N 1
ATOM 748 C CA . GLY A 1 90 ? 14.319 14.450 -4.544 1.00 82.31 90 GLY A CA 1
ATOM 749 C C . GLY A 1 90 ? 12.878 14.832 -4.203 1.00 82.31 90 GLY A C 1
ATOM 750 O O . GLY A 1 90 ? 12.531 14.900 -3.030 1.00 82.31 90 GLY A O 1
ATOM 751 N N . GLU A 1 91 ? 12.025 14.995 -5.216 1.00 82.56 91 GLU A N 1
ATOM 752 C CA . GLU A 1 91 ? 10.592 15.267 -5.039 1.00 82.56 91 GLU A CA 1
ATOM 753 C C . GLU A 1 91 ? 9.882 14.133 -4.291 1.00 82.56 91 GLU A C 1
ATOM 755 O O . GLU A 1 91 ? 9.123 14.395 -3.366 1.00 82.56 91 GLU A O 1
ATOM 760 N N . VAL A 1 92 ? 10.163 12.870 -4.629 1.00 82.69 92 VAL A N 1
ATOM 761 C CA . VAL A 1 92 ? 9.578 11.713 -3.929 1.00 82.69 92 VAL A CA 1
ATOM 762 C C . VAL A 1 92 ? 9.995 11.668 -2.461 1.00 82.69 92 VAL A C 1
ATOM 764 O O . VAL A 1 92 ? 9.160 11.390 -1.605 1.00 82.69 92 VAL A O 1
ATOM 767 N N . VAL A 1 93 ? 11.268 11.937 -2.155 1.00 87.38 93 VAL A N 1
ATOM 768 C CA . VAL A 1 93 ? 11.739 11.996 -0.763 1.00 87.38 93 VAL A CA 1
ATOM 769 C C . VAL A 1 93 ? 11.032 13.123 -0.011 1.00 87.38 93 VAL A C 1
ATOM 771 O O . VAL A 1 93 ? 10.491 12.865 1.058 1.00 87.38 93 VAL A O 1
ATOM 774 N N . GLY A 1 94 ? 10.940 14.320 -0.600 1.00 84.81 94 GLY A N 1
ATOM 775 C CA . GLY A 1 94 ? 10.236 15.449 0.015 1.00 84.81 94 GLY A CA 1
ATOM 776 C C . GLY A 1 94 ? 8.751 15.168 0.267 1.00 84.81 94 GLY A C 1
ATOM 777 O O . GLY A 1 94 ? 8.252 15.440 1.352 1.00 84.81 94 GLY A O 1
ATOM 778 N N . ILE A 1 95 ? 8.054 14.544 -0.688 1.00 82.88 95 ILE A N 1
ATOM 779 C CA . ILE A 1 95 ? 6.645 14.150 -0.521 1.00 82.88 95 ILE A CA 1
ATOM 780 C C . ILE A 1 95 ? 6.485 13.126 0.608 1.00 82.88 95 ILE A C 1
ATOM 782 O O . ILE A 1 95 ? 5.533 13.207 1.380 1.00 82.88 95 ILE A O 1
ATOM 786 N N . ASN A 1 96 ? 7.396 12.156 0.717 1.00 82.94 96 ASN A N 1
ATOM 787 C CA . ASN A 1 96 ? 7.338 11.169 1.793 1.00 82.94 96 ASN A CA 1
ATOM 788 C C . ASN A 1 96 ? 7.569 11.816 3.166 1.00 82.94 96 ASN A C 1
ATOM 790 O O . ASN A 1 96 ? 6.839 11.510 4.102 1.00 82.94 96 ASN A O 1
ATOM 794 N N . GLU A 1 97 ? 8.518 12.748 3.274 1.00 85.44 97 GLU A N 1
ATOM 795 C CA . GLU A 1 97 ? 8.744 13.513 4.506 1.00 85.44 97 GLU A CA 1
ATOM 796 C C . GLU A 1 97 ? 7.513 14.352 4.887 1.00 85.44 97 GLU A C 1
ATOM 798 O O . GLU A 1 97 ? 7.089 14.343 6.042 1.00 85.44 97 GLU A O 1
ATOM 803 N N . GLU A 1 98 ? 6.882 15.029 3.921 1.00 83.25 98 GLU A N 1
ATOM 804 C CA . GLU A 1 98 ? 5.637 15.774 4.151 1.00 83.25 98 GLU A CA 1
ATOM 805 C C . GLU A 1 98 ? 4.484 14.862 4.592 1.00 83.25 98 GLU A C 1
ATOM 807 O O . GLU A 1 98 ? 3.714 15.229 5.483 1.00 83.25 98 GLU A O 1
ATOM 812 N N . LEU A 1 99 ? 4.371 13.665 4.009 1.00 82.75 99 LEU A N 1
ATOM 813 C CA . LEU A 1 99 ? 3.381 12.667 4.413 1.00 82.75 99 LEU A CA 1
ATOM 814 C C . LEU A 1 99 ? 3.604 12.196 5.849 1.00 82.75 99 LEU A C 1
ATOM 816 O O . LEU A 1 99 ? 2.636 12.087 6.600 1.00 82.75 99 LEU A O 1
ATOM 820 N N . ASP A 1 100 ? 4.848 11.940 6.242 1.00 78.12 100 ASP A N 1
ATOM 821 C CA . ASP A 1 100 ? 5.167 11.488 7.595 1.00 78.12 100 ASP A CA 1
ATOM 822 C C . ASP A 1 100 ? 4.905 12.591 8.630 1.00 78.12 100 ASP A C 1
ATOM 824 O O . ASP A 1 100 ? 4.270 12.337 9.655 1.00 78.12 100 ASP A O 1
ATOM 828 N N . ILE A 1 101 ? 5.269 13.843 8.331 1.00 85.31 101 ILE A N 1
ATOM 829 C CA . ILE A 1 101 ? 4.927 14.997 9.179 1.00 85.31 101 ILE A CA 1
ATOM 830 C C . ILE A 1 101 ? 3.406 15.168 9.271 1.00 85.31 101 ILE A C 1
ATOM 832 O O . ILE A 1 101 ? 2.866 15.400 10.353 1.00 85.31 101 ILE A O 1
ATOM 836 N N . SER A 1 102 ? 2.691 15.051 8.151 1.00 77.56 102 SER A N 1
ATOM 837 C CA . SER A 1 102 ? 1.232 15.171 8.128 1.00 77.56 102 SER A CA 1
ATOM 838 C C . SER A 1 102 ? 0.557 14.071 8.951 1.00 77.56 102 SER A C 1
ATOM 840 O O . SER A 1 102 ? -0.370 14.371 9.703 1.00 77.56 102 SER A O 1
ATOM 842 N N . ARG A 1 103 ? 1.050 12.828 8.874 1.00 74.38 103 ARG A N 1
ATOM 843 C CA . ARG A 1 103 ? 0.583 11.708 9.704 1.00 74.38 103 ARG A CA 1
ATOM 844 C C . ARG A 1 103 ? 0.816 11.961 11.186 1.00 74.38 103 ARG A C 1
ATOM 846 O O . ARG A 1 103 ? -0.125 11.809 11.955 1.00 74.38 103 ARG A O 1
ATOM 853 N N . LEU A 1 104 ? 2.014 12.404 11.567 1.00 76.19 104 LEU A N 1
ATOM 854 C CA . LEU A 1 104 ? 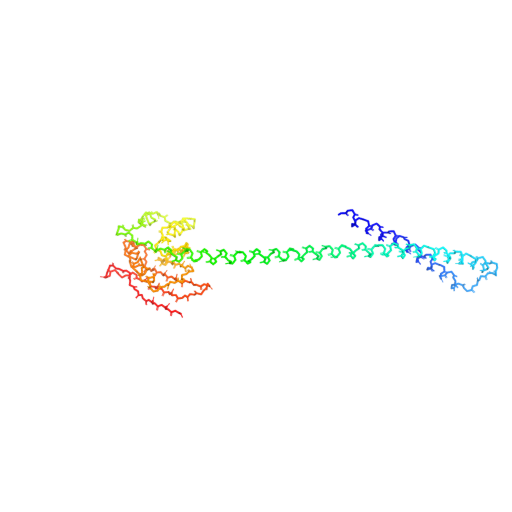2.333 12.743 12.956 1.00 76.19 104 LEU A CA 1
ATOM 855 C C . LEU A 1 104 ? 1.420 13.853 13.485 1.00 76.19 104 LEU A C 1
ATOM 857 O O . LEU A 1 104 ? 0.845 13.719 14.561 1.00 76.19 104 LEU A O 1
ATOM 861 N N . ASN A 1 105 ? 1.220 14.921 12.709 1.00 75.75 105 ASN A N 1
ATOM 862 C CA . ASN A 1 105 ? 0.315 16.007 13.086 1.00 75.75 105 ASN A CA 1
ATOM 863 C C . ASN A 1 105 ? -1.135 15.522 13.219 1.00 75.75 105 ASN A C 1
ATOM 865 O O . ASN A 1 105 ? -1.847 15.944 14.126 1.00 75.75 105 ASN A O 1
ATOM 869 N N . TYR A 1 106 ? -1.582 14.636 12.325 1.00 69.81 106 TYR A N 1
ATOM 870 C CA . TYR A 1 106 ? -2.915 14.049 12.399 1.00 69.81 106 TYR A CA 1
ATOM 871 C C . TYR A 1 106 ? -3.067 13.181 13.651 1.00 69.81 106 TYR A C 1
ATOM 873 O O . TYR A 1 106 ? -4.021 13.376 14.393 1.00 69.81 106 TYR A O 1
ATOM 881 N N . GLN A 1 107 ? -2.105 12.306 13.948 1.00 65.81 107 GLN A N 1
ATOM 882 C CA . GLN A 1 107 ? -2.099 11.495 15.170 1.00 65.81 107 GLN A CA 1
ATOM 883 C C . GLN A 1 107 ? -2.127 12.367 16.431 1.00 65.81 107 GLN A C 1
ATOM 885 O O . GLN A 1 107 ? -2.976 12.157 17.290 1.00 65.81 107 GLN A O 1
ATOM 890 N N . GLN A 1 108 ? -1.304 13.416 16.501 1.00 66.38 108 GLN A N 1
ATOM 891 C CA . GLN A 1 108 ? -1.307 14.354 17.631 1.00 66.38 108 GLN A CA 1
ATOM 892 C C . GLN A 1 108 ? -2.649 15.082 17.801 1.00 66.38 108 GLN A C 1
ATOM 894 O O . GLN A 1 108 ? -3.097 15.307 18.924 1.00 66.38 108 GLN A O 1
ATOM 899 N N . LEU A 1 109 ? -3.311 15.456 16.701 1.00 67.88 109 LEU A N 1
ATOM 900 C CA . LEU A 1 109 ? -4.647 16.058 16.746 1.00 67.88 109 LEU A CA 1
ATOM 901 C C . LEU A 1 109 ? -5.708 15.058 17.212 1.00 67.88 109 LEU A C 1
ATOM 903 O O . LEU A 1 109 ? -6.611 15.434 17.958 1.00 67.88 109 LEU A O 1
ATOM 907 N N . LEU A 1 110 ? -5.601 13.799 16.786 1.00 62.84 110 LEU A N 1
ATOM 908 C CA . LEU A 1 110 ? -6.486 12.731 17.236 1.00 62.84 110 LEU A CA 1
ATOM 909 C C . LEU A 1 110 ? -6.292 12.448 18.731 1.00 62.84 110 LEU A C 1
ATOM 911 O O . LEU A 1 110 ? -7.268 12.369 19.463 1.00 62.84 110 LEU A O 1
ATOM 915 N N . GLU A 1 111 ? -5.057 12.401 19.225 1.00 61.19 111 GLU A N 1
ATOM 916 C CA . GLU A 1 111 ? -4.769 12.233 20.654 1.00 61.19 111 GLU A CA 1
ATOM 917 C C . GLU A 1 111 ? -5.382 13.348 21.525 1.00 61.19 111 GLU A C 1
ATOM 919 O O . GLU A 1 111 ? -5.805 13.110 22.657 1.00 61.19 111 GLU A O 1
ATOM 924 N N . GLN A 1 112 ? -5.486 14.575 21.020 1.00 64.38 112 GLN A N 1
ATOM 925 C CA . GLN A 1 112 ? -6.059 15.689 21.786 1.00 64.38 112 GLN A CA 1
ATOM 926 C C . GLN A 1 112 ? -7.586 15.643 21.914 1.00 64.38 112 GLN A C 1
ATOM 928 O O . GLN A 1 112 ? -8.155 16.383 22.721 1.00 64.38 112 GLN A O 1
ATOM 933 N N . LEU A 1 113 ? -8.268 14.807 21.133 1.00 65.69 113 LEU A N 1
ATOM 934 C CA . LEU A 1 113 ? -9.717 14.695 21.192 1.00 65.69 113 LEU A CA 1
ATOM 935 C C . LEU A 1 113 ? -10.126 13.702 22.299 1.00 65.69 113 LEU A C 1
ATOM 937 O O . LEU A 1 113 ? -9.598 12.590 22.366 1.00 65.69 113 LEU A O 1
ATOM 941 N N . PRO A 1 114 ? -11.071 14.068 23.182 1.00 66.69 114 PRO A N 1
ATOM 942 C CA . PRO A 1 114 ? -11.587 13.142 24.180 1.00 66.69 114 PRO A CA 1
ATOM 943 C C . PRO A 1 114 ? -12.423 12.047 23.507 1.00 66.69 114 PRO A C 1
ATOM 945 O O . PRO A 1 114 ? -13.169 12.309 22.557 1.00 66.69 114 PRO A O 1
ATOM 948 N N . ILE A 1 115 ? -12.313 10.822 24.021 1.00 72.81 115 ILE A N 1
ATOM 949 C CA . ILE A 1 115 ? -13.169 9.705 23.616 1.00 72.81 115 ILE A CA 1
ATOM 950 C C . ILE A 1 115 ? -14.607 10.049 24.013 1.00 72.81 115 ILE A C 1
ATOM 952 O O . ILE A 1 115 ? -14.850 10.557 25.108 1.00 72.81 115 ILE A O 1
ATOM 956 N N . ARG A 1 116 ? -15.574 9.822 23.116 1.00 80.44 116 ARG A N 1
ATOM 957 C CA . ARG A 1 116 ? -16.981 10.061 23.455 1.00 80.44 116 ARG A CA 1
ATOM 958 C C . ARG A 1 116 ? -17.445 9.021 24.463 1.00 80.44 116 ARG A C 1
ATOM 960 O O . ARG A 1 116 ? -17.211 7.828 24.281 1.00 80.44 116 ARG A O 1
ATOM 967 N N . GLU A 1 117 ? -18.159 9.468 25.486 1.00 82.50 117 GLU A N 1
ATOM 968 C CA . GLU A 1 117 ? -18.837 8.559 26.405 1.00 82.50 117 GLU A CA 1
ATOM 969 C C . GLU A 1 117 ? -19.898 7.749 25.655 1.00 82.50 117 GLU A C 1
ATOM 971 O O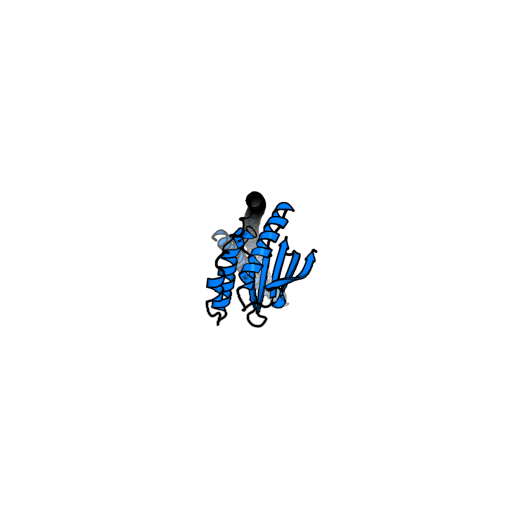 . GLU A 1 117 ? -20.681 8.296 24.870 1.00 82.50 117 GLU A O 1
ATOM 976 N N . TYR A 1 118 ? -19.932 6.441 25.900 1.00 84.50 118 TYR A N 1
ATOM 977 C CA . TYR A 1 118 ? -20.961 5.579 25.334 1.00 84.50 118 TYR A CA 1
ATOM 978 C C . TYR A 1 118 ? -22.340 5.943 25.921 1.00 84.50 118 TYR A C 1
ATOM 980 O O . TYR A 1 118 ? -22.450 6.066 27.156 1.00 84.50 118 TYR A O 1
ATOM 988 N N . PRO A 1 119 ? -23.386 6.127 25.088 1.00 86.31 119 PRO A N 1
ATOM 989 C CA . PRO A 1 119 ? -24.696 6.585 25.542 1.00 86.31 119 PRO A CA 1
ATOM 990 C C . PRO A 1 119 ? -25.319 5.603 26.534 1.00 86.31 119 PRO A C 1
ATOM 992 O O . PRO A 1 119 ? -25.132 4.396 26.418 1.00 86.31 119 PRO A O 1
ATOM 995 N N . VAL A 1 120 ? -26.090 6.116 27.494 1.00 81.81 120 VAL A N 1
ATOM 996 C CA . VAL A 1 120 ? -26.783 5.274 28.488 1.00 81.81 120 VAL A CA 1
ATOM 997 C C . VAL A 1 120 ? -27.837 4.382 27.826 1.00 81.81 120 VAL A C 1
ATOM 999 O O . VAL A 1 120 ? -28.002 3.237 28.228 1.00 81.81 120 VAL A O 1
ATOM 1002 N N . ASP A 1 121 ? -28.492 4.891 26.782 1.00 80.38 121 ASP A N 1
ATOM 1003 C CA . ASP A 1 121 ? -29.534 4.177 26.035 1.00 80.38 121 ASP A CA 1
ATOM 1004 C C . ASP A 1 121 ? -28.9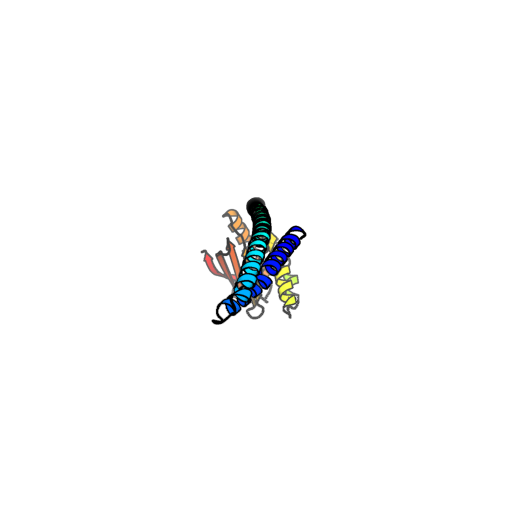68 3.260 24.927 1.00 80.38 121 ASP A C 1
ATOM 1006 O O . ASP A 1 121 ? -29.735 2.642 24.193 1.00 80.38 121 ASP A O 1
ATOM 1010 N N . GLY A 1 122 ? -27.638 3.181 24.783 1.00 81.88 122 GLY A N 1
ATOM 1011 C CA . GLY A 1 122 ? -26.970 2.441 23.711 1.00 81.88 122 GLY A CA 1
ATOM 1012 C C . GLY A 1 122 ? -26.843 3.202 22.383 1.00 81.88 122 GLY A C 1
ATOM 1013 O O . GLY A 1 122 ? -27.268 4.352 22.244 1.00 81.88 122 GLY A O 1
ATOM 1014 N N . ILE A 1 123 ? -26.216 2.572 21.387 1.00 84.00 123 ILE A N 1
ATOM 1015 C CA . ILE A 1 123 ? -25.990 3.127 20.034 1.00 84.00 123 ILE A CA 1
ATOM 1016 C C . ILE A 1 123 ? -26.959 2.553 18.983 1.00 84.00 123 ILE A C 1
ATOM 1018 O O . ILE A 1 123 ? -26.805 2.780 17.771 1.00 84.00 123 ILE A O 1
ATOM 1022 N N . GLY A 1 124 ? -27.979 1.826 19.444 1.00 81.94 124 GLY A N 1
ATOM 1023 C CA . GLY A 1 124 ? -29.043 1.265 18.619 1.00 81.94 124 GLY A CA 1
ATOM 1024 C C . GLY A 1 124 ? -28.536 0.159 17.698 1.00 81.94 124 GLY A C 1
ATOM 1025 O O . GLY A 1 124 ? -28.888 0.132 16.512 1.00 81.94 124 GLY A O 1
ATOM 1026 N N . LEU A 1 125 ? -27.677 -0.724 18.216 1.00 82.50 125 LEU A N 1
ATOM 1027 C CA . LEU A 1 125 ? -27.192 -1.911 17.508 1.00 82.50 125 LEU A CA 1
ATOM 1028 C C . LEU A 1 125 ? -28.325 -2.885 17.169 1.00 82.50 125 LEU A C 1
ATOM 1030 O O . LEU A 1 125 ? -28.202 -3.634 16.201 1.00 82.50 125 LEU A O 1
ATOM 1034 N N . GLU A 1 126 ? -29.455 -2.808 17.875 1.00 77.31 126 GLU A N 1
ATOM 1035 C CA . GLU A 1 126 ? -30.652 -3.621 17.637 1.00 77.31 126 GLU A CA 1
ATOM 1036 C C . GLU A 1 126 ? -31.091 -3.639 16.168 1.00 77.31 126 GLU A C 1
ATOM 1038 O O . GLU A 1 126 ? -31.309 -4.703 15.587 1.00 77.31 126 GLU A O 1
ATOM 1043 N N . ILE A 1 127 ? -31.072 -2.477 15.513 1.00 78.56 127 ILE A N 1
ATOM 1044 C CA . ILE A 1 127 ? -31.515 -2.302 14.124 1.00 78.56 127 ILE A CA 1
ATOM 1045 C C . ILE A 1 127 ? -30.611 -3.077 13.149 1.00 78.56 127 ILE A C 1
ATOM 1047 O O . ILE A 1 127 ? -31.031 -3.448 12.047 1.00 78.56 127 ILE A O 1
ATOM 1051 N N . LEU A 1 128 ? -29.346 -3.304 13.521 1.00 79.12 128 LEU A N 1
ATOM 1052 C CA . LEU A 1 128 ? -28.397 -4.060 12.706 1.00 79.12 128 LEU A CA 1
ATOM 1053 C C . LEU A 1 128 ? -28.654 -5.566 12.797 1.00 79.12 128 LEU A C 1
ATOM 1055 O O . LEU A 1 128 ? -28.573 -6.247 11.776 1.00 79.12 128 LEU A O 1
ATOM 1059 N N . PHE A 1 129 ? -29.009 -6.065 13.983 1.00 75.69 129 PHE A N 1
ATOM 1060 C CA . PHE A 1 129 ? -29.263 -7.488 14.228 1.00 75.69 129 PHE A CA 1
ATOM 1061 C C . PHE A 1 129 ? -30.682 -7.940 13.840 1.00 75.69 129 PHE A C 1
ATOM 1063 O O . PHE A 1 129 ? -30.902 -9.127 13.608 1.00 75.69 129 PHE A O 1
ATOM 1070 N N . GLU A 1 130 ? -31.644 -7.021 13.706 1.00 70.69 130 GLU A N 1
ATOM 1071 C CA . GLU A 1 130 ? -32.995 -7.322 13.201 1.00 70.69 130 GLU A CA 1
ATOM 1072 C C . GLU A 1 130 ? -33.021 -7.699 11.710 1.00 70.69 130 GLU A C 1
ATOM 1074 O O . GLU A 1 130 ? -33.919 -8.411 11.244 1.00 70.69 130 GLU A O 1
ATOM 1079 N N . LYS A 1 131 ? -32.039 -7.233 10.931 1.00 72.50 131 LYS A N 1
ATOM 1080 C CA . LYS A 1 131 ? -31.946 -7.557 9.505 1.00 72.50 131 LYS A CA 1
ATOM 1081 C C . LYS A 1 131 ? -31.441 -8.983 9.334 1.00 72.50 131 LYS A C 1
ATOM 1083 O O . LYS A 1 131 ? -30.412 -9.374 9.872 1.00 72.50 131 LYS A O 1
ATOM 1088 N N . LYS A 1 132 ? -32.147 -9.773 8.525 1.00 71.81 132 LYS A N 1
ATOM 1089 C CA . LYS A 1 132 ? -31.772 -11.163 8.256 1.00 71.81 132 LYS A CA 1
ATOM 1090 C C . LYS A 1 132 ? -30.519 -11.229 7.377 1.00 71.81 132 LYS A C 1
ATOM 1092 O O . LYS A 1 132 ? -30.632 -11.224 6.157 1.00 71.81 132 LYS A O 1
ATOM 1097 N N . ILE A 1 133 ? -29.350 -11.355 7.999 1.00 78.19 133 ILE A N 1
ATOM 1098 C CA . ILE A 1 133 ? -28.060 -11.505 7.314 1.00 78.19 133 ILE A CA 1
ATOM 1099 C C . ILE A 1 133 ? -28.010 -12.881 6.635 1.00 78.19 133 ILE A C 1
ATOM 1101 O O . ILE A 1 133 ? -27.932 -13.923 7.296 1.00 78.19 133 ILE A O 1
ATOM 1105 N N . SER A 1 134 ? -28.104 -12.906 5.310 1.00 76.69 134 SER A N 1
ATOM 1106 C CA . SER A 1 134 ? -28.304 -14.117 4.508 1.00 76.69 134 SER A CA 1
ATOM 1107 C C . SER A 1 134 ? -27.204 -14.338 3.471 1.00 76.69 134 SER A C 1
ATOM 1109 O O . SER A 1 134 ? -26.911 -15.493 3.163 1.00 76.69 134 SER A O 1
ATOM 1111 N N . ASN A 1 135 ? -26.585 -13.273 2.955 1.00 84.38 135 ASN A N 1
ATOM 1112 C CA . ASN A 1 135 ? -25.530 -13.338 1.939 1.00 84.38 135 ASN A CA 1
ATOM 1113 C C . ASN A 1 135 ? -24.263 -12.555 2.351 1.00 84.38 135 ASN A C 1
ATOM 1115 O O . ASN A 1 135 ? -24.254 -11.821 3.336 1.00 84.38 135 ASN A O 1
ATOM 1119 N N . THR A 1 136 ? -23.178 -12.716 1.589 1.00 84.00 136 THR A N 1
ATOM 1120 C CA . THR A 1 136 ? -21.882 -12.071 1.869 1.00 84.00 136 THR A CA 1
ATOM 1121 C C . THR A 1 136 ? -21.943 -10.541 1.795 1.00 84.00 136 THR A C 1
ATOM 1123 O O . THR A 1 136 ? -21.279 -9.871 2.577 1.00 84.00 136 THR A O 1
ATOM 1126 N N . GLU A 1 137 ? -22.752 -9.974 0.897 1.00 85.75 137 GLU A N 1
ATOM 1127 C CA . GLU A 1 137 ? -22.913 -8.516 0.772 1.00 85.75 137 GLU A CA 1
ATOM 1128 C C . GLU A 1 137 ? -23.594 -7.906 2.008 1.00 85.75 137 GLU A C 1
ATOM 1130 O O . GLU A 1 137 ? -23.202 -6.840 2.479 1.00 85.75 137 GLU A O 1
ATOM 1135 N N . GLU A 1 138 ? -24.586 -8.592 2.574 1.00 85.88 138 GLU A N 1
ATOM 1136 C CA . GLU A 1 138 ? -25.263 -8.188 3.807 1.00 85.88 138 GLU A CA 1
ATOM 1137 C C . GLU A 1 138 ? -24.343 -8.303 5.024 1.00 85.88 138 GLU A C 1
ATOM 1139 O O . GLU A 1 138 ? -24.403 -7.434 5.890 1.00 85.88 138 GLU A O 1
ATOM 1144 N N . VAL A 1 139 ? -23.469 -9.319 5.074 1.00 85.50 139 VAL A N 1
ATOM 1145 C CA . VAL A 1 139 ? -22.432 -9.440 6.118 1.00 85.50 139 VAL A CA 1
ATOM 1146 C C . VAL A 1 139 ? -21.471 -8.255 6.042 1.00 85.50 139 VAL A C 1
ATOM 1148 O O . VAL A 1 139 ? -21.271 -7.575 7.041 1.00 85.50 139 VAL A O 1
ATOM 1151 N N . GLN A 1 140 ? -20.949 -7.938 4.853 1.00 86.12 140 GLN A N 1
ATOM 1152 C CA . GLN A 1 140 ? -20.048 -6.793 4.670 1.00 86.12 140 GLN A CA 1
ATOM 1153 C C . GLN A 1 140 ? -20.721 -5.471 5.043 1.00 86.12 140 GLN A C 1
ATOM 1155 O O . GLN A 1 140 ? -20.109 -4.604 5.665 1.00 86.12 140 GLN A O 1
ATOM 1160 N N . LYS A 1 141 ? -21.998 -5.306 4.685 1.00 87.62 141 LYS A N 1
ATOM 1161 C CA . LYS A 1 141 ? -22.766 -4.120 5.059 1.00 87.62 141 LYS A CA 1
ATOM 1162 C C . LYS A 1 141 ? -22.975 -4.033 6.570 1.00 87.62 141 LYS A C 1
ATOM 1164 O O . LYS A 1 141 ? -22.824 -2.953 7.126 1.00 87.62 141 LYS A O 1
ATOM 1169 N N . PHE A 1 142 ? -23.283 -5.151 7.224 1.00 88.31 142 PHE A N 1
ATOM 1170 C CA . PHE A 1 142 ? -23.378 -5.226 8.679 1.00 88.31 142 PHE A CA 1
ATOM 1171 C C . PHE A 1 142 ? -22.045 -4.854 9.344 1.00 88.31 142 PHE A C 1
ATOM 1173 O O . PHE A 1 142 ? -22.033 -4.005 10.226 1.00 88.31 142 PHE A O 1
ATOM 1180 N N . GLU A 1 143 ? -20.926 -5.424 8.894 1.00 89.19 143 GLU A N 1
ATOM 1181 C CA . GLU A 1 143 ? -19.584 -5.137 9.418 1.00 89.19 143 GLU A CA 1
ATOM 1182 C C . GLU A 1 143 ? -19.216 -3.652 9.276 1.00 89.19 143 GLU A C 1
ATOM 1184 O O . GLU A 1 143 ? -18.711 -3.036 10.218 1.00 89.19 143 GLU A O 1
ATOM 1189 N N . LEU A 1 144 ? -19.518 -3.054 8.118 1.00 88.38 144 LEU A N 1
ATOM 1190 C CA . LEU A 1 144 ? -19.298 -1.632 7.861 1.00 88.38 144 LEU A CA 1
ATOM 1191 C C . LEU A 1 144 ? -20.191 -0.740 8.730 1.00 88.38 144 LEU A C 1
ATOM 1193 O O . LEU A 1 144 ? -19.662 0.183 9.352 1.00 88.38 144 LEU A O 1
ATOM 1197 N N . ASP A 1 145 ? -21.496 -1.025 8.792 1.00 88.44 145 ASP A N 1
ATOM 1198 C CA . ASP A 1 145 ? -22.472 -0.261 9.578 1.00 88.44 145 ASP A CA 1
ATOM 1199 C C . ASP A 1 145 ? -22.164 -0.360 11.085 1.00 88.44 145 ASP A C 1
ATOM 1201 O O . ASP A 1 145 ? -22.286 0.627 11.811 1.00 88.44 145 ASP A O 1
ATOM 1205 N N . PHE A 1 146 ? -21.742 -1.536 11.564 1.00 89.19 146 PHE A N 1
ATOM 1206 C CA . PHE A 1 146 ? -21.325 -1.748 12.951 1.00 89.19 146 PHE A CA 1
ATOM 1207 C C . PHE A 1 146 ? -20.088 -0.913 13.268 1.00 89.19 146 PHE A C 1
ATOM 1209 O O . PHE A 1 146 ? -20.072 -0.149 14.233 1.00 89.19 146 PHE A O 1
ATOM 1216 N N . SER A 1 147 ? -19.076 -1.002 12.405 1.00 88.69 147 SER A N 1
ATOM 1217 C CA . SER A 1 147 ? -17.833 -0.250 12.525 1.00 88.69 147 SER A CA 1
ATOM 1218 C C . SER A 1 147 ? -18.059 1.273 12.532 1.00 88.69 147 SER A C 1
ATOM 1220 O O . SER A 1 147 ? -17.495 1.978 13.372 1.00 88.69 147 SER A O 1
ATOM 1222 N N . ASP A 1 148 ? -18.951 1.782 11.673 1.00 87.06 148 ASP A N 1
ATOM 1223 C CA . ASP A 1 148 ? -19.322 3.206 11.615 1.00 87.06 148 ASP A CA 1
ATOM 1224 C C . ASP A 1 148 ? -20.063 3.704 12.862 1.00 87.06 148 ASP A C 1
ATOM 1226 O O . ASP A 1 148 ? -20.032 4.897 13.164 1.00 87.06 148 ASP A O 1
ATOM 1230 N N . ARG A 1 149 ? -20.728 2.821 13.609 1.00 87.12 149 ARG A N 1
ATOM 1231 C CA . ARG A 1 149 ? -21.409 3.203 14.853 1.00 87.12 149 ARG A CA 1
ATOM 1232 C C . ARG A 1 149 ? -20.473 3.195 16.047 1.00 87.12 149 ARG A C 1
ATOM 1234 O O . ARG A 1 149 ? -20.570 4.080 16.892 1.00 87.12 149 ARG A O 1
ATOM 1241 N N . ILE A 1 150 ? -19.561 2.229 16.118 1.00 86.88 150 ILE A N 1
ATOM 1242 C CA . ILE A 1 150 ? -18.694 2.081 17.290 1.00 86.88 150 ILE A CA 1
ATOM 1243 C C . ILE A 1 150 ? -17.468 2.996 17.251 1.00 86.88 150 ILE A C 1
ATOM 1245 O O . ILE A 1 150 ? -16.970 3.337 18.321 1.00 86.88 150 ILE A O 1
ATOM 1249 N N . TYR A 1 151 ? -16.979 3.417 16.070 1.00 85.00 151 TYR A N 1
ATOM 1250 C CA . TYR A 1 151 ? -15.657 4.062 15.976 1.00 85.00 151 TYR A CA 1
ATOM 1251 C C . TYR A 1 151 ? -15.522 5.246 16.941 1.00 85.00 151 TYR A C 1
ATOM 1253 O O . TYR A 1 151 ? -14.564 5.293 17.701 1.00 85.00 151 TYR A O 1
ATOM 1261 N N . SER A 1 152 ? -16.531 6.124 17.010 1.00 81.00 152 SER A N 1
ATOM 1262 C CA . SER A 1 152 ? -16.455 7.372 17.781 1.00 81.00 152 SER A CA 1
ATOM 1263 C C . SER A 1 152 ? -16.348 7.199 19.304 1.00 81.00 152 SER A C 1
ATOM 1265 O O . SER A 1 152 ? -16.041 8.166 20.001 1.00 81.00 152 SER A O 1
ATOM 1267 N N . TYR A 1 153 ? -16.588 5.984 19.809 1.00 83.44 153 TYR A N 1
ATOM 1268 C CA . TYR A 1 153 ? -16.560 5.638 21.235 1.00 83.44 153 TYR A CA 1
ATOM 1269 C C . TYR A 1 153 ? -15.304 4.863 21.643 1.00 83.44 153 TYR A C 1
ATOM 1271 O O . TYR A 1 153 ? -15.024 4.729 22.827 1.00 83.44 153 TYR A O 1
ATOM 1279 N N . PHE A 1 154 ? -14.541 4.344 20.684 1.00 79.06 154 PHE A N 1
ATOM 1280 C CA . PHE A 1 154 ? -13.365 3.512 20.958 1.00 79.06 154 PHE A CA 1
ATOM 1281 C C . PHE A 1 154 ? -12.083 4.068 20.325 1.00 79.06 154 PHE A C 1
ATOM 1283 O O . PHE A 1 154 ? -10.998 3.550 20.582 1.00 79.06 154 PHE A O 1
ATOM 1290 N N . GLY A 1 155 ? -12.182 5.133 19.523 1.00 70.50 155 GLY A N 1
ATOM 1291 C CA . GLY A 1 155 ? -11.032 5.843 18.978 1.00 70.50 155 GLY A CA 1
ATOM 1292 C C . GLY A 1 155 ? -11.368 6.683 17.747 1.00 70.50 155 GLY A C 1
ATOM 1293 O O . GLY A 1 155 ? -12.506 7.077 17.50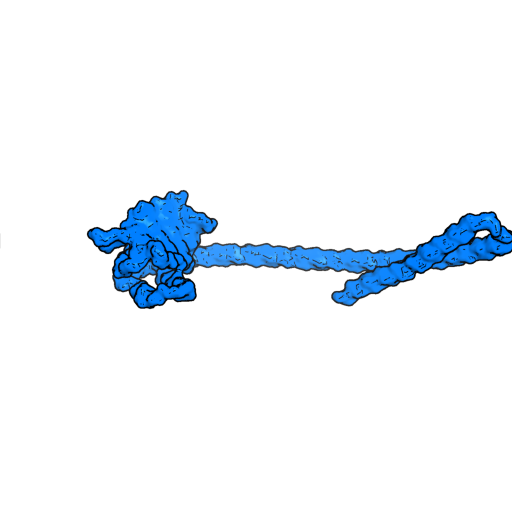6 1.00 70.50 155 GLY A O 1
ATOM 1294 N N . PHE A 1 156 ? -10.344 6.974 16.952 1.00 64.56 156 PHE A N 1
ATOM 1295 C CA . PHE A 1 156 ? -10.468 7.813 15.754 1.00 64.56 156 PHE A CA 1
ATOM 1296 C C . PHE A 1 156 ? -10.343 7.027 14.455 1.00 64.56 156 PHE A C 1
ATOM 1298 O O . PHE A 1 156 ? -10.787 7.485 13.403 1.00 64.56 156 PHE A O 1
ATOM 1305 N N . VAL A 1 157 ? -9.761 5.832 14.533 1.00 73.75 157 VAL A N 1
ATOM 1306 C CA . VAL A 1 157 ? -9.627 4.927 13.400 1.00 73.75 157 VAL A CA 1
ATOM 1307 C C . VAL A 1 157 ? -10.813 3.976 13.396 1.00 73.75 157 VAL A C 1
ATOM 1309 O O . VAL A 1 157 ? -11.148 3.358 14.408 1.00 73.75 157 VAL A O 1
ATOM 1312 N N . LYS A 1 158 ? -11.454 3.867 12.232 1.00 79.94 158 LYS A N 1
ATOM 1313 C CA . LYS A 1 158 ? -12.569 2.953 12.006 1.00 79.94 158 LYS A CA 1
ATOM 1314 C C . LYS A 1 158 ? -12.099 1.501 12.240 1.00 79.94 158 LYS A C 1
ATOM 1316 O O . LYS A 1 158 ? -11.174 1.067 11.550 1.00 79.94 158 LYS A O 1
ATOM 1321 N N . PRO A 1 159 ? -12.687 0.752 13.191 1.00 85.12 159 PRO A N 1
ATOM 1322 C CA . PRO A 1 159 ? -12.247 -0.607 13.489 1.00 85.12 159 PRO A CA 1
ATOM 1323 C C . PRO A 1 159 ? -12.623 -1.588 12.383 1.00 85.12 159 PRO A C 1
ATOM 1325 O O . PRO A 1 159 ? -13.664 -1.458 11.741 1.00 85.12 159 PRO A O 1
ATOM 1328 N N . LEU A 1 160 ? -11.817 -2.627 12.195 1.00 87.56 160 LEU A N 1
ATOM 1329 C CA . LEU A 1 160 ? -12.194 -3.737 11.329 1.00 87.56 160 LEU A CA 1
ATOM 1330 C C . LEU A 1 160 ? -13.062 -4.715 12.120 1.00 87.56 160 LEU A C 1
ATOM 1332 O O . LEU A 1 160 ? -12.581 -5.367 13.048 1.00 87.56 160 LEU A O 1
ATOM 1336 N N . VAL A 1 161 ? -14.327 -4.817 11.730 1.00 89.31 161 VAL A N 1
ATOM 1337 C CA . VAL A 1 161 ? -15.307 -5.715 12.341 1.00 89.31 161 VAL A CA 1
ATOM 1338 C C . VAL A 1 161 ? -15.482 -6.922 11.433 1.00 89.31 161 VAL A C 1
ATOM 1340 O O . VAL A 1 161 ? -15.624 -6.765 10.225 1.00 89.31 161 VAL A O 1
ATOM 1343 N N . THR A 1 162 ? -15.465 -8.116 12.009 1.00 90.69 162 THR A N 1
ATOM 1344 C CA . THR A 1 162 ? -15.750 -9.364 11.303 1.00 90.69 162 THR A CA 1
ATOM 1345 C C . THR A 1 162 ? -16.837 -10.122 12.039 1.00 90.69 162 THR A C 1
ATOM 1347 O O . THR A 1 162 ? -16.707 -10.381 13.238 1.00 90.69 162 THR A O 1
ATOM 1350 N N . TYR A 1 163 ? -17.901 -10.474 11.323 1.00 88.31 163 TYR A N 1
ATOM 1351 C CA . TYR A 1 163 ? -19.010 -11.250 11.864 1.00 88.31 163 TYR A CA 1
ATOM 1352 C C . TYR A 1 163 ? -18.992 -12.674 11.311 1.00 88.31 163 TYR A C 1
ATOM 1354 O O . TYR A 1 163 ? -19.257 -12.914 10.132 1.00 88.31 163 TYR A O 1
ATOM 1362 N N . ASP A 1 164 ? -18.709 -13.633 12.187 1.00 86.25 164 ASP A N 1
ATOM 1363 C CA . ASP A 1 164 ? -18.776 -15.051 11.870 1.00 86.25 164 ASP A CA 1
ATOM 1364 C C . ASP A 1 164 ? -20.140 -15.607 12.287 1.00 86.25 164 ASP A C 1
ATOM 1366 O O . ASP A 1 164 ? -20.427 -15.856 13.461 1.00 86.25 164 ASP A O 1
ATOM 1370 N N . LYS A 1 165 ? -20.997 -15.811 11.286 1.00 81.06 165 LYS A N 1
ATOM 1371 C CA . LYS A 1 165 ? -22.347 -16.342 11.473 1.00 81.06 165 LYS A CA 1
ATOM 1372 C C . LYS A 1 165 ? -22.360 -17.808 11.919 1.00 81.06 165 LYS A C 1
ATOM 1374 O O . LYS A 1 165 ? -23.297 -18.206 12.608 1.00 81.06 165 LYS A O 1
ATOM 1379 N N . GLU A 1 166 ? -21.379 -18.616 11.513 1.00 81.25 166 GLU A N 1
ATOM 1380 C CA . GLU A 1 166 ? -21.349 -20.049 11.841 1.00 81.25 166 GLU A CA 1
ATOM 1381 C C . GLU A 1 166 ? -20.979 -20.257 13.307 1.00 81.25 166 GLU A C 1
ATOM 1383 O O . GLU A 1 166 ? -21.643 -21.016 14.014 1.00 81.25 166 GLU A O 1
ATOM 1388 N N . ASN A 1 167 ? -19.969 -19.521 13.773 1.00 82.31 167 ASN A N 1
ATOM 1389 C CA . ASN A 1 167 ? -19.502 -19.572 15.158 1.00 82.31 167 ASN A CA 1
ATOM 1390 C C . ASN A 1 167 ? -20.214 -18.574 16.082 1.00 82.31 167 ASN A C 1
ATOM 1392 O O . ASN A 1 167 ? -19.886 -18.515 17.266 1.00 82.31 167 ASN A O 1
ATOM 1396 N N . LYS A 1 168 ? -21.162 -17.786 15.549 1.00 86.06 168 LYS A N 1
ATOM 1397 C CA . LYS A 1 168 ? -21.863 -16.705 16.261 1.00 86.06 168 LYS A CA 1
ATOM 1398 C C . LYS A 1 168 ? -20.896 -15.791 17.014 1.00 86.06 168 LYS A C 1
ATOM 1400 O O . LYS A 1 168 ? -21.129 -15.434 18.171 1.00 86.06 168 LYS A O 1
ATOM 1405 N N . SER A 1 169 ? -19.789 -15.449 16.364 1.00 88.31 169 SER A N 1
ATOM 1406 C CA . SER A 1 169 ? -18.727 -14.663 16.973 1.00 88.31 169 SER A CA 1
ATOM 1407 C C . SER A 1 169 ? -18.539 -13.329 16.267 1.00 88.31 169 SER A C 1
ATOM 1409 O O . SER A 1 169 ? -18.687 -13.205 15.049 1.00 88.31 169 SER A O 1
ATOM 1411 N N . LEU A 1 170 ? -18.241 -12.304 17.060 1.00 90.00 170 LEU A N 1
ATOM 1412 C CA . LEU A 1 170 ? -17.949 -10.962 16.581 1.00 90.00 170 LEU A CA 1
ATOM 1413 C C . LEU A 1 170 ? -16.505 -10.618 16.926 1.00 90.00 170 LEU A C 1
ATOM 1415 O O . LEU A 1 170 ? -16.121 -10.654 18.093 1.00 90.00 170 LEU A O 1
ATOM 1419 N N . ILE A 1 171 ? -15.706 -10.276 15.922 1.00 91.38 171 ILE A N 1
ATOM 1420 C CA . ILE A 1 171 ? -14.309 -9.879 16.101 1.00 91.38 171 ILE A CA 1
ATOM 1421 C C . ILE A 1 171 ? -14.187 -8.402 15.754 1.00 91.38 171 ILE A C 1
ATOM 1423 O O . ILE A 1 171 ? -14.535 -7.996 14.649 1.00 91.38 171 ILE A O 1
ATOM 1427 N N . ILE A 1 172 ? -13.676 -7.600 16.679 1.00 90.06 172 ILE A N 1
ATOM 1428 C CA . ILE A 1 172 ? -13.482 -6.161 16.514 1.00 90.06 172 ILE A CA 1
ATOM 1429 C C . ILE A 1 172 ? -11.989 -5.875 16.646 1.00 90.06 172 ILE A C 1
ATOM 1431 O O . ILE A 1 172 ? -11.389 -6.144 17.683 1.00 90.06 172 ILE A O 1
ATOM 1435 N N . ASN A 1 173 ? -11.381 -5.334 15.594 1.00 87.81 173 ASN A N 1
ATOM 1436 C CA . ASN A 1 173 ? -9.967 -4.977 15.575 1.00 87.81 173 ASN A CA 1
ATOM 1437 C C . ASN A 1 173 ? -9.812 -3.460 15.519 1.00 87.81 173 ASN A C 1
ATOM 1439 O O . ASN A 1 173 ? -10.087 -2.832 14.494 1.00 87.81 173 ASN A O 1
ATOM 1443 N N . PHE A 1 174 ? -9.320 -2.883 16.607 1.00 84.81 174 PHE A N 1
ATOM 1444 C CA . PHE A 1 174 ? -8.881 -1.498 16.669 1.00 84.81 174 PHE A CA 1
ATOM 1445 C C . PHE A 1 174 ? -7.420 -1.407 16.212 1.00 84.81 174 PHE A C 1
ATOM 1447 O O . PHE A 1 174 ? -6.584 -2.234 16.590 1.00 84.81 174 PHE A O 1
ATOM 1454 N N . ILE A 1 175 ? -7.128 -0.429 15.355 1.00 77.19 175 ILE A N 1
ATOM 1455 C CA . ILE A 1 175 ? -5.794 -0.156 14.807 1.00 77.19 175 ILE A CA 1
ATOM 1456 C C . ILE A 1 175 ? -5.359 1.222 15.304 1.00 77.19 175 ILE A C 1
ATOM 1458 O O . ILE A 1 175 ? -6.171 2.144 15.329 1.00 77.19 175 ILE A O 1
ATOM 1462 N N . ASP A 1 176 ? -4.077 1.348 15.638 1.00 63.91 176 ASP A N 1
ATOM 1463 C CA . ASP A 1 176 ? -3.420 2.597 16.039 1.00 63.91 176 ASP A CA 1
ATOM 1464 C C . ASP A 1 176 ? -3.875 3.124 17.408 1.00 63.91 176 ASP A C 1
ATOM 1466 O O . ASP A 1 176 ? -4.090 4.314 17.626 1.00 63.91 176 ASP A O 1
ATOM 1470 N N . SER A 1 177 ? -4.049 2.209 18.362 1.00 60.19 177 SER A N 1
ATOM 1471 C CA . SER A 1 177 ? -4.466 2.552 19.718 1.00 60.19 177 SER A CA 1
ATOM 1472 C C . SER A 1 177 ? -3.266 2.697 20.660 1.00 60.19 177 SER A C 1
ATOM 1474 O O . SER A 1 177 ? -3.078 1.864 21.550 1.00 60.19 177 SER A O 1
ATOM 1476 N N . GLN A 1 178 ? -2.453 3.749 20.513 1.00 60.56 178 GLN A N 1
ATOM 1477 C CA . GLN A 1 178 ? -1.666 4.200 21.666 1.00 60.56 178 GLN A CA 1
ATOM 1478 C C . GLN A 1 178 ? -2.614 4.887 22.654 1.00 60.56 178 GLN A C 1
ATOM 1480 O O . GLN A 1 178 ? -3.066 6.017 22.473 1.00 60.56 178 GLN A O 1
ATOM 1485 N N . MET A 1 179 ? -3.007 4.129 23.678 1.00 64.50 179 MET A N 1
ATOM 1486 C CA . MET A 1 179 ? -3.930 4.588 24.707 1.00 64.50 179 MET A CA 1
ATOM 1487 C C . MET A 1 179 ? -3.154 4.936 25.974 1.00 64.50 179 MET A C 1
ATOM 1489 O O . MET A 1 179 ? -2.598 4.051 26.628 1.00 64.50 179 MET A O 1
ATOM 1493 N N . ASP A 1 180 ? -3.157 6.217 26.340 1.00 63.94 180 ASP A N 1
ATOM 1494 C CA . ASP A 1 180 ? -2.769 6.671 27.678 1.00 63.94 180 ASP A CA 1
ATOM 1495 C C . ASP A 1 180 ? -3.677 6.032 28.742 1.00 63.94 180 ASP A C 1
ATOM 1497 O O . ASP A 1 180 ? -4.808 5.647 28.440 1.00 63.94 180 ASP A O 1
ATOM 1501 N N . GLU A 1 181 ? -3.236 5.938 30.002 1.00 63.78 181 GLU A N 1
ATOM 1502 C CA . GLU A 1 181 ? -4.014 5.254 31.056 1.00 63.78 181 GLU A CA 1
ATOM 1503 C C . GLU A 1 181 ? -5.441 5.795 31.232 1.00 63.78 181 GLU A C 1
ATOM 1505 O O . GLU A 1 181 ? -6.368 5.015 31.441 1.00 63.78 181 GLU A O 1
ATOM 1510 N N . ILE A 1 182 ? -5.637 7.107 31.072 1.00 58.12 182 ILE A N 1
ATOM 1511 C CA . ILE A 1 182 ? -6.965 7.737 31.129 1.00 58.12 182 ILE A CA 1
ATOM 1512 C C . ILE A 1 182 ? -7.848 7.217 29.984 1.00 58.12 182 ILE A C 1
ATOM 1514 O O . ILE A 1 182 ? -8.963 6.760 30.220 1.00 58.12 182 ILE A O 1
ATOM 1518 N N . ARG A 1 183 ? -7.318 7.177 28.752 1.00 73.00 183 ARG A N 1
ATOM 1519 C CA . ARG A 1 183 ? -8.047 6.637 27.594 1.00 73.00 183 ARG A CA 1
ATOM 1520 C C . ARG A 1 183 ? -8.329 5.144 27.741 1.00 73.00 183 ARG A C 1
ATOM 1522 O O . ARG A 1 183 ? -9.397 4.700 27.339 1.00 73.00 183 ARG A O 1
ATOM 1529 N N . LYS A 1 184 ? -7.412 4.369 28.335 1.00 75.50 184 LYS A N 1
ATOM 1530 C CA . LYS A 1 184 ? -7.644 2.940 28.618 1.00 75.50 184 LYS A CA 1
ATOM 1531 C C . LYS A 1 184 ? -8.855 2.740 29.527 1.00 75.50 184 LYS A C 1
ATOM 1533 O O . LYS A 1 184 ? -9.622 1.804 29.317 1.00 75.50 184 LYS A O 1
ATOM 1538 N N . GLN A 1 185 ? -9.035 3.607 30.523 1.00 78.62 185 GLN A N 1
ATOM 1539 C CA . GLN A 1 185 ? -10.172 3.521 31.433 1.00 78.62 185 GLN A CA 1
ATOM 1540 C C . GLN A 1 185 ? -11.491 3.878 30.736 1.00 78.62 185 GLN A C 1
ATOM 1542 O O . GLN A 1 185 ? -12.457 3.129 30.873 1.00 78.62 185 GLN A O 1
ATOM 1547 N N . ASP A 1 186 ? -11.518 4.948 29.938 1.00 81.44 186 ASP A N 1
ATOM 1548 C CA . ASP A 1 186 ? -12.711 5.340 29.172 1.00 81.44 186 ASP A CA 1
ATOM 1549 C C . ASP A 1 186 ? -13.111 4.263 28.152 1.00 81.44 186 ASP A C 1
ATOM 1551 O O . ASP A 1 186 ? -14.284 3.905 28.031 1.00 81.44 186 ASP A O 1
ATOM 1555 N N . VAL A 1 187 ? -12.125 3.679 27.465 1.00 83.06 187 VAL A N 1
ATOM 1556 C CA . VAL A 1 187 ? -12.331 2.573 26.518 1.00 83.06 187 VAL A CA 1
ATOM 1557 C C . VAL A 1 187 ? -12.880 1.343 27.218 1.00 83.06 187 VAL A C 1
ATOM 1559 O O . VAL A 1 187 ? -13.801 0.726 26.697 1.00 83.06 187 VAL A O 1
ATOM 1562 N N . ARG A 1 188 ? -12.381 1.012 28.412 1.00 84.06 188 ARG A N 1
ATOM 1563 C CA . ARG A 1 188 ? -12.890 -0.114 29.199 1.00 84.06 188 ARG A CA 1
ATOM 1564 C C . ARG A 1 188 ? -14.338 0.100 29.649 1.00 84.06 188 ARG A C 1
ATOM 1566 O O . ARG A 1 188 ? -15.134 -0.830 29.595 1.00 84.06 188 ARG A O 1
ATOM 1573 N N . ILE A 1 189 ? -14.700 1.317 30.057 1.00 86.50 189 ILE A N 1
ATOM 1574 C CA . ILE A 1 189 ? -16.091 1.651 30.408 1.00 86.50 189 ILE A CA 1
ATOM 1575 C C . ILE A 1 189 ? -16.998 1.513 29.178 1.00 86.50 189 ILE A C 1
ATOM 1577 O O . ILE A 1 189 ? -18.096 0.961 29.264 1.00 86.50 189 ILE A O 1
ATOM 1581 N N . ASN A 1 190 ? -16.544 2.004 28.024 1.00 88.44 190 ASN A N 1
ATOM 1582 C CA . ASN A 1 190 ? -17.285 1.892 26.771 1.00 88.44 190 ASN A CA 1
ATOM 1583 C C . ASN A 1 190 ? -17.377 0.432 26.292 1.00 88.44 190 ASN A C 1
ATOM 1585 O O . ASN A 1 190 ? -18.411 0.041 25.759 1.00 88.44 190 ASN A O 1
ATOM 1589 N N . GLU A 1 191 ? -16.340 -0.380 26.515 1.00 88.00 191 GLU A N 1
ATOM 1590 C CA . GLU A 1 191 ? -16.315 -1.822 26.243 1.00 88.00 191 GLU A CA 1
ATOM 1591 C C . GLU A 1 191 ? -17.374 -2.559 27.063 1.00 88.00 191 GLU A C 1
ATOM 1593 O O . GLU A 1 191 ? -18.164 -3.308 26.492 1.00 88.00 191 GLU A O 1
ATOM 1598 N N . GLU A 1 192 ? -17.454 -2.301 28.370 1.00 88.38 192 GLU A N 1
ATOM 1599 C CA . GLU A 1 192 ? -18.474 -2.892 29.245 1.00 88.38 192 GLU A CA 1
ATOM 1600 C C . GLU A 1 192 ? -19.893 -2.528 28.773 1.00 88.38 192 GLU A C 1
ATOM 1602 O O . GLU A 1 192 ? -20.724 -3.415 28.583 1.00 88.38 192 GLU A O 1
ATOM 1607 N N . LYS A 1 193 ? -20.149 -1.251 28.459 1.00 89.44 193 LYS A N 1
ATOM 1608 C CA . LYS A 1 193 ? -21.454 -0.804 27.939 1.00 89.44 193 LYS A CA 1
ATOM 1609 C C . LYS A 1 193 ? -21.803 -1.404 26.574 1.00 89.44 193 LYS A C 1
ATOM 1611 O O . LYS A 1 193 ? -22.956 -1.756 26.334 1.00 89.44 193 LYS A O 1
ATOM 1616 N N . LEU A 1 194 ? -20.821 -1.534 25.681 1.00 89.56 194 LEU A N 1
ATOM 1617 C CA . LEU A 1 194 ? -21.009 -2.188 24.386 1.00 89.56 194 LEU A CA 1
ATOM 1618 C C . LEU A 1 194 ? -21.382 -3.662 24.571 1.00 89.56 194 LEU A C 1
ATOM 1620 O O . LEU A 1 194 ? -22.269 -4.157 23.881 1.00 89.56 194 LEU A O 1
ATOM 1624 N N . LEU A 1 195 ? -20.711 -4.366 25.484 1.00 88.94 195 LEU A N 1
ATOM 1625 C CA . LEU A 1 195 ? -21.010 -5.764 25.785 1.00 88.94 195 LEU A CA 1
ATOM 1626 C C . LEU A 1 195 ? -22.406 -5.929 26.390 1.00 88.94 195 LEU A C 1
ATOM 1628 O O . LEU A 1 195 ? -23.096 -6.880 26.026 1.00 88.94 195 LEU A O 1
ATOM 1632 N N . ASP A 1 196 ? -22.841 -5.005 27.247 1.00 88.62 196 ASP A N 1
ATOM 1633 C CA . ASP A 1 196 ? -24.198 -5.000 27.799 1.00 88.62 196 ASP A CA 1
ATOM 1634 C C . ASP A 1 196 ? -25.255 -4.832 26.695 1.00 88.62 196 ASP A C 1
ATOM 1636 O O . ASP A 1 196 ? -26.217 -5.602 26.644 1.00 88.62 196 ASP A O 1
ATOM 1640 N N . GLU A 1 197 ? -25.058 -3.893 25.759 1.00 87.31 197 GLU A N 1
ATOM 1641 C CA . GLU A 1 197 ? -25.956 -3.721 24.605 1.00 87.31 197 GLU A CA 1
ATOM 1642 C C . GLU A 1 197 ? -25.951 -4.964 23.699 1.00 87.31 197 GLU A C 1
ATOM 1644 O O . GLU A 1 197 ? -27.005 -5.454 23.293 1.00 87.31 197 GLU A O 1
ATOM 1649 N N . LEU A 1 198 ? -24.775 -5.539 23.429 1.00 86.88 198 LEU A N 1
ATOM 1650 C CA . LEU A 1 198 ? -24.649 -6.762 22.634 1.00 86.88 198 LEU A CA 1
ATOM 1651 C C . LEU A 1 198 ? -25.292 -7.978 23.310 1.00 86.88 198 LEU A C 1
ATOM 1653 O O . LEU A 1 198 ? -25.802 -8.853 22.611 1.00 86.88 198 LEU A O 1
ATOM 1657 N N . PHE A 1 199 ? -25.287 -8.058 24.643 1.00 84.38 199 PHE A N 1
ATOM 1658 C CA . PHE A 1 199 ? -25.830 -9.202 25.379 1.00 84.38 199 PHE A CA 1
ATOM 1659 C C . PHE A 1 199 ? -27.341 -9.371 25.178 1.00 84.38 199 PHE A C 1
ATOM 1661 O O . PHE A 1 199 ? -27.842 -10.505 25.122 1.00 84.38 199 PHE A O 1
ATOM 1668 N N . VAL A 1 200 ? -28.057 -8.252 25.007 1.00 81.69 200 VAL A N 1
ATOM 1669 C CA . VAL A 1 200 ? -29.490 -8.228 24.669 1.00 81.69 200 VAL A CA 1
ATOM 1670 C C . VAL A 1 200 ? -29.760 -9.024 23.383 1.00 81.69 200 VAL A C 1
ATOM 1672 O O . VAL A 1 200 ? -30.830 -9.619 23.216 1.00 81.69 200 VAL A O 1
ATOM 1675 N N . HIS A 1 201 ? -28.773 -9.127 22.492 1.00 73.06 201 HIS A N 1
ATOM 1676 C CA . HIS A 1 201 ? -28.875 -9.871 21.246 1.00 73.06 201 HIS A CA 1
ATOM 1677 C C . HIS A 1 201 ? -28.409 -11.325 21.398 1.00 73.06 201 HIS A C 1
ATOM 1679 O O . HIS A 1 201 ? -27.228 -11.652 21.386 1.00 73.06 201 HIS A O 1
ATOM 1685 N N . SER A 1 202 ? -29.379 -12.243 21.417 1.00 65.38 202 SER A N 1
ATOM 1686 C CA . SER A 1 202 ? -29.161 -13.701 21.514 1.00 65.38 202 SER A CA 1
ATOM 1687 C C . SER A 1 202 ? -28.421 -14.367 20.338 1.00 65.38 202 SER A C 1
ATOM 1689 O O . SER A 1 202 ? -28.266 -15.588 20.319 1.00 65.38 202 SER A O 1
ATOM 1691 N N . MET A 1 203 ? -27.988 -13.599 19.333 1.00 78.12 203 MET A N 1
ATOM 1692 C CA . MET A 1 203 ? -27.317 -14.126 18.139 1.00 78.12 203 MET A CA 1
ATOM 1693 C C . MET A 1 203 ? -25.802 -14.292 18.295 1.00 78.12 203 MET A C 1
ATOM 1695 O O . MET A 1 203 ? -25.189 -14.869 17.398 1.00 78.12 203 MET A O 1
ATOM 1699 N N . LEU A 1 204 ? -25.207 -13.794 19.383 1.00 84.12 204 LEU A N 1
ATOM 1700 C CA . LEU A 1 204 ? -23.765 -13.825 19.625 1.00 84.12 204 LEU A CA 1
ATOM 1701 C C . LEU A 1 204 ? -23.429 -14.693 20.838 1.00 84.12 204 LEU A C 1
ATOM 1703 O O . LEU A 1 204 ? -23.936 -14.447 21.929 1.00 84.12 204 LEU A O 1
ATOM 1707 N N . ASP A 1 205 ? -22.526 -15.652 20.653 1.00 86.88 205 ASP A N 1
ATOM 1708 C CA . ASP A 1 205 ? -22.005 -16.506 21.726 1.00 86.88 205 ASP A CA 1
ATOM 1709 C C . ASP A 1 205 ? -20.618 -16.024 22.203 1.00 86.88 205 ASP A C 1
ATOM 1711 O O . ASP A 1 205 ? -20.236 -16.245 23.356 1.00 86.88 205 ASP A O 1
ATOM 1715 N N . GLU A 1 206 ? -19.861 -15.336 21.340 1.00 89.44 206 GLU A N 1
ATOM 1716 C 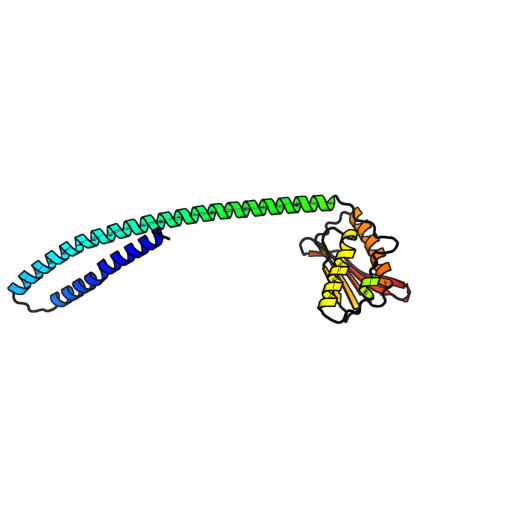CA . GLU A 1 206 ? -18.501 -14.865 21.627 1.00 89.44 206 GLU A CA 1
ATOM 1717 C C . GLU A 1 206 ? -18.213 -13.487 21.005 1.00 89.44 206 GLU A C 1
ATOM 1719 O O . GLU A 1 206 ? -18.578 -13.210 19.863 1.00 89.44 206 GLU A O 1
ATOM 1724 N N . VAL A 1 207 ? -17.512 -12.626 21.745 1.00 90.06 207 VAL A N 1
ATOM 1725 C CA . VAL A 1 207 ? -17.027 -11.320 21.274 1.00 90.06 207 VAL A CA 1
ATOM 1726 C C . VAL A 1 207 ? -15.527 -11.228 21.542 1.00 90.06 207 VAL A C 1
ATOM 1728 O O . VAL A 1 207 ? -15.070 -11.477 22.656 1.00 90.06 207 VAL A O 1
ATOM 1731 N N . ILE A 1 208 ? -14.742 -10.893 20.522 1.00 90.88 208 ILE A N 1
ATOM 1732 C CA . ILE A 1 208 ? -13.287 -10.744 20.610 1.00 90.88 208 ILE A CA 1
ATOM 1733 C C . ILE A 1 208 ? -12.934 -9.309 20.250 1.00 90.88 208 ILE A C 1
ATOM 1735 O O . ILE A 1 208 ? -13.214 -8.867 19.139 1.00 90.88 208 ILE A O 1
ATOM 1739 N N . ILE A 1 209 ? -12.286 -8.602 21.169 1.00 89.00 209 ILE A N 1
ATOM 1740 C CA . ILE A 1 209 ? -11.825 -7.233 20.967 1.00 89.00 209 ILE A CA 1
ATOM 1741 C C . ILE A 1 209 ? -10.298 -7.233 20.975 1.00 89.00 209 ILE A C 1
ATOM 1743 O O . ILE A 1 209 ? -9.668 -7.649 21.947 1.00 89.00 209 ILE A O 1
ATOM 1747 N N . ASN A 1 210 ? -9.710 -6.780 19.870 1.00 88.44 210 ASN A N 1
ATOM 1748 C CA . ASN A 1 210 ? -8.271 -6.712 19.660 1.00 88.44 210 ASN A CA 1
ATOM 1749 C C . ASN A 1 210 ? -7.827 -5.255 19.510 1.00 88.44 210 ASN A C 1
ATOM 1751 O O . ASN A 1 210 ? -8.390 -4.510 18.706 1.00 88.44 210 ASN A O 1
ATOM 1755 N N . PHE A 1 211 ? -6.759 -4.885 20.205 1.00 84.94 211 PHE A N 1
ATOM 1756 C CA . PHE A 1 211 ? -6.101 -3.587 20.108 1.00 84.94 211 PHE A CA 1
ATOM 1757 C C . PHE A 1 211 ? -4.709 -3.762 19.501 1.00 84.94 211 PHE A C 1
ATOM 1759 O O . PHE A 1 211 ? -3.868 -4.473 20.059 1.00 84.94 211 PHE A O 1
ATOM 1766 N N . ASN A 1 212 ? -4.471 -3.129 18.349 1.00 81.81 212 ASN A N 1
ATOM 1767 C CA . ASN A 1 212 ? -3.227 -3.248 17.591 1.00 81.81 212 ASN A CA 1
ATOM 1768 C C . ASN A 1 212 ? -2.521 -1.892 17.436 1.00 81.81 212 ASN A C 1
ATOM 1770 O O . ASN A 1 212 ? -3.167 -0.870 17.200 1.00 81.81 212 ASN A O 1
ATOM 1774 N N . TYR A 1 213 ? -1.188 -1.898 17.461 1.00 77.50 213 TYR A N 1
ATOM 1775 C CA . TYR A 1 213 ? -0.330 -0.745 17.159 1.00 77.50 213 TYR A CA 1
ATOM 1776 C C . TYR A 1 213 ? 0.802 -1.177 16.234 1.00 77.50 213 TYR A C 1
ATOM 1778 O O . TYR A 1 213 ? 1.370 -2.247 16.430 1.00 77.50 213 TYR A O 1
ATOM 1786 N N . GLU A 1 214 ? 1.090 -0.395 15.190 1.00 72.19 214 GLU A N 1
ATOM 1787 C CA . GLU A 1 214 ? 2.105 -0.736 14.174 1.00 72.19 214 GLU A CA 1
ATOM 1788 C C . GLU A 1 214 ? 1.993 -2.185 13.635 1.00 72.19 214 GLU A C 1
ATOM 1790 O O . GLU A 1 214 ? 2.987 -2.867 13.389 1.00 72.19 214 GLU A O 1
ATOM 1795 N N . ASN A 1 215 ? 0.760 -2.674 13.440 1.00 70.50 215 ASN A N 1
ATOM 1796 C CA . ASN A 1 215 ? 0.436 -4.053 13.034 1.00 70.50 215 ASN A CA 1
ATOM 1797 C C . ASN A 1 215 ? 0.851 -5.157 14.030 1.00 70.50 215 ASN A C 1
ATOM 1799 O O . ASN A 1 215 ? 0.910 -6.331 13.657 1.00 70.50 215 ASN A O 1
ATOM 1803 N N . GLN A 1 216 ? 1.109 -4.810 15.289 1.00 75.75 216 GLN A N 1
ATOM 1804 C CA . GLN A 1 216 ? 1.339 -5.748 16.384 1.00 75.75 216 GLN A CA 1
ATOM 1805 C C . GLN A 1 216 ? 0.150 -5.742 17.348 1.00 75.75 216 GLN A C 1
ATOM 1807 O O . GLN A 1 216 ? -0.388 -4.685 17.678 1.00 75.75 216 GLN A O 1
ATOM 1812 N N . LEU A 1 217 ? -0.260 -6.929 17.797 1.00 78.56 217 LEU A N 1
ATOM 1813 C CA . LEU A 1 217 ? -1.318 -7.097 18.791 1.00 78.56 217 LEU A CA 1
ATOM 1814 C C . LEU A 1 217 ? -0.779 -6.711 20.173 1.00 78.56 217 LEU A C 1
ATOM 1816 O O . LEU A 1 217 ? 0.121 -7.385 20.668 1.00 78.56 217 LEU A O 1
ATOM 1820 N N . ILE A 1 218 ? -1.344 -5.667 20.783 1.00 80.19 218 ILE A N 1
ATOM 1821 C CA . ILE A 1 218 ? -1.000 -5.229 22.146 1.00 80.19 218 ILE A CA 1
ATOM 1822 C C . ILE A 1 218 ? -1.919 -5.891 23.170 1.00 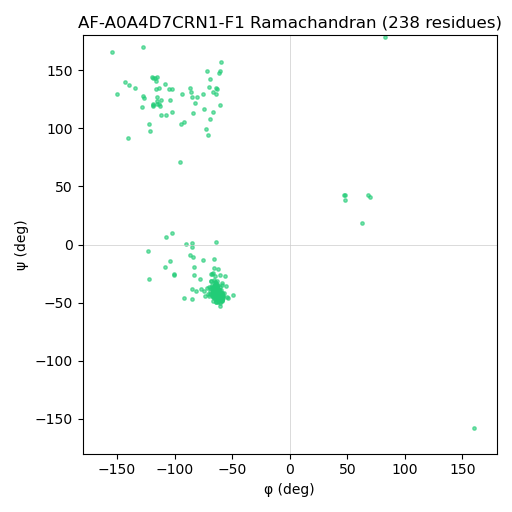80.19 218 ILE A C 1
ATOM 1824 O O . ILE A 1 218 ? -1.469 -6.365 24.207 1.00 80.19 218 ILE A O 1
ATOM 1828 N N . ASN A 1 219 ? -3.226 -5.897 22.908 1.00 83.00 219 ASN A N 1
ATOM 1829 C CA . ASN A 1 219 ? -4.204 -6.438 23.843 1.00 83.00 219 ASN A CA 1
ATOM 1830 C C . ASN A 1 219 ? -5.285 -7.214 23.092 1.00 83.00 219 ASN A C 1
ATOM 1832 O O . ASN A 1 219 ? -5.769 -6.774 22.048 1.00 83.00 219 ASN A O 1
ATOM 1836 N N . GLN A 1 220 ? -5.651 -8.370 23.631 1.00 86.75 220 GLN A N 1
ATOM 1837 C CA . GLN A 1 220 ? -6.792 -9.153 23.200 1.00 86.75 220 GLN A CA 1
ATOM 1838 C C . GLN A 1 220 ? -7.677 -9.512 24.396 1.00 86.75 220 GLN A C 1
ATOM 1840 O O . GLN A 1 220 ? -7.284 -10.306 25.257 1.00 86.75 220 GLN A O 1
ATOM 1845 N N . ASN A 1 221 ? -8.919 -9.036 24.347 1.00 88.25 221 ASN A N 1
ATOM 1846 C CA . ASN A 1 221 ? -9.985 -9.424 25.255 1.00 88.25 221 ASN A CA 1
ATOM 1847 C C . ASN A 1 221 ? -10.946 -10.376 24.538 1.00 88.25 221 ASN A C 1
ATOM 1849 O O . ASN A 1 221 ? -11.482 -10.068 23.472 1.00 88.25 221 ASN A O 1
ATOM 1853 N N . ARG A 1 222 ? -11.173 -11.558 25.111 1.00 90.62 222 ARG A N 1
ATOM 1854 C CA . ARG A 1 222 ? -12.145 -12.536 24.604 1.00 90.62 222 ARG A CA 1
ATOM 1855 C C . ARG A 1 222 ? -13.257 -12.729 25.620 1.00 90.62 222 ARG A C 1
ATOM 1857 O O . ARG A 1 222 ? -13.012 -13.205 26.731 1.00 90.62 222 ARG A O 1
ATOM 1864 N N . TYR A 1 223 ? -14.479 -12.460 25.197 1.00 90.62 223 TYR A N 1
ATOM 1865 C CA . TYR A 1 223 ? -15.678 -12.561 26.006 1.00 90.62 223 TYR A CA 1
ATOM 1866 C C . TYR A 1 223 ? -16.585 -13.676 25.507 1.00 90.62 223 TYR A C 1
ATOM 1868 O O . TYR A 1 223 ? -16.844 -13.773 24.310 1.00 90.62 223 TYR A O 1
ATOM 1876 N N . LYS A 1 224 ? -17.103 -14.495 26.420 1.00 90.19 224 LYS A N 1
ATOM 1877 C CA . LYS A 1 224 ? -18.118 -15.504 26.104 1.00 90.19 224 LYS A CA 1
ATOM 1878 C C . LYS A 1 224 ? -19.420 -15.193 26.803 1.00 90.19 224 LYS A C 1
ATOM 1880 O O . LYS A 1 224 ? -19.421 -14.693 27.927 1.00 90.19 224 LYS A O 1
ATOM 1885 N N . ARG A 1 225 ? -20.523 -15.491 26.131 1.00 89.06 225 ARG A N 1
ATOM 1886 C CA . ARG A 1 225 ? -21.853 -15.309 26.693 1.00 89.06 225 ARG A CA 1
ATOM 1887 C C . ARG A 1 225 ? -22.036 -16.227 27.899 1.00 89.06 225 ARG A C 1
ATOM 1889 O O . ARG A 1 225 ? -21.777 -17.426 27.804 1.00 89.06 225 ARG A O 1
ATOM 1896 N N . ASN A 1 226 ? -22.484 -15.662 29.015 1.00 86.19 226 ASN A N 1
ATOM 1897 C CA . ASN A 1 226 ? -22.887 -16.412 30.191 1.00 86.19 226 ASN A CA 1
ATOM 1898 C C . ASN A 1 226 ? -24.343 -16.071 30.533 1.00 86.19 226 ASN A C 1
ATOM 1900 O O . ASN A 1 226 ? -24.642 -15.001 31.072 1.00 86.19 226 ASN A O 1
ATOM 1904 N N . ASP A 1 227 ? -25.244 -16.995 30.200 1.00 81.81 227 ASP A N 1
ATOM 1905 C CA . ASP A 1 227 ? -26.681 -16.832 30.421 1.00 81.81 227 ASP A CA 1
ATOM 1906 C C . ASP A 1 227 ? -27.043 -16.834 31.920 1.00 81.81 227 ASP A C 1
ATOM 1908 O O . ASP A 1 227 ? -28.022 -16.200 32.307 1.00 81.81 227 ASP A O 1
ATOM 1912 N N . ASP A 1 228 ? -26.234 -17.459 32.787 1.00 77.62 228 ASP A N 1
ATOM 1913 C CA . ASP A 1 228 ? -26.496 -17.506 34.234 1.00 77.62 228 ASP A CA 1
ATOM 1914 C C . ASP A 1 228 ? -26.339 -16.127 34.894 1.00 77.62 228 ASP A C 1
ATOM 1916 O O . ASP A 1 228 ? -27.033 -15.803 35.860 1.00 77.62 228 ASP A O 1
ATOM 1920 N N . TYR A 1 229 ? -25.440 -15.296 34.358 1.00 73.19 229 TYR A N 1
ATOM 1921 C CA . TYR A 1 229 ? -25.158 -13.950 34.867 1.00 73.19 229 TYR A CA 1
ATOM 1922 C C . TYR A 1 229 ? -25.702 -12.832 33.976 1.00 73.19 229 TYR A C 1
ATOM 1924 O O . TYR A 1 229 ? -25.434 -11.663 34.251 1.00 73.19 229 TYR A O 1
ATOM 1932 N N . ASN A 1 230 ? -26.463 -13.178 32.933 1.00 80.69 230 ASN A N 1
ATOM 1933 C CA . ASN A 1 230 ? -26.988 -12.245 31.939 1.00 80.69 230 ASN A CA 1
ATOM 1934 C C . ASN A 1 230 ? -25.936 -11.257 31.400 1.00 80.69 230 ASN A C 1
ATOM 1936 O O . ASN A 1 230 ? -26.202 -10.061 31.288 1.00 80.69 230 ASN A O 1
ATOM 1940 N N . ARG A 1 231 ? -24.722 -11.743 31.117 1.00 85.31 231 ARG A N 1
ATOM 1941 C CA . ARG A 1 231 ? -23.621 -10.898 30.638 1.00 85.31 231 ARG A CA 1
ATOM 1942 C C . ARG A 1 231 ? -22.602 -11.673 29.817 1.00 85.31 231 ARG A C 1
ATOM 1944 O O . ARG A 1 231 ? -22.533 -12.902 29.856 1.00 85.31 231 ARG A O 1
ATOM 1951 N N . PHE A 1 232 ? -21.758 -10.934 29.113 1.00 86.88 232 PHE A N 1
ATOM 1952 C CA . PHE A 1 232 ? -20.525 -11.460 28.546 1.00 86.88 232 PHE A CA 1
ATOM 1953 C C . PHE A 1 232 ? -19.432 -11.517 29.622 1.00 86.88 232 PHE A C 1
ATOM 1955 O O . PHE A 1 232 ? -19.150 -10.525 30.289 1.00 86.88 232 PHE A O 1
ATOM 1962 N N . GLU A 1 233 ? -18.803 -12.678 29.800 1.00 86.94 233 GLU A N 1
ATOM 1963 C CA . GLU A 1 233 ? -17.707 -12.863 30.751 1.00 86.94 233 GLU A CA 1
ATOM 1964 C C . GLU A 1 233 ? -16.364 -12.951 30.039 1.00 86.94 233 GLU A C 1
ATOM 1966 O O . GLU A 1 233 ? -16.197 -13.672 29.052 1.00 86.94 233 GLU A O 1
ATOM 1971 N N . LEU A 1 234 ? -15.388 -12.216 30.568 1.00 86.56 234 LEU A N 1
ATOM 1972 C CA . LEU A 1 234 ? -14.015 -12.235 30.089 1.00 86.56 234 LEU A CA 1
ATOM 1973 C C . LEU A 1 234 ? -13.405 -13.614 30.365 1.00 86.56 234 LEU A C 1
ATOM 1975 O O . LEU A 1 234 ? -13.216 -14.013 31.511 1.00 86.56 234 LEU A O 1
ATOM 1979 N N . THR A 1 235 ? -13.092 -14.342 29.299 1.00 82.25 235 THR A N 1
ATOM 1980 C CA . THR A 1 235 ? -12.512 -15.694 29.370 1.00 82.25 235 THR A CA 1
ATOM 1981 C C . THR A 1 235 ? -11.011 -15.704 29.136 1.00 82.25 235 THR A C 1
ATOM 1983 O O . THR A 1 235 ? -10.322 -16.612 29.596 1.00 82.25 235 THR A O 1
ATOM 1986 N N . ASN A 1 236 ? -10.493 -14.705 28.424 1.00 79.94 236 ASN A N 1
ATOM 1987 C CA . ASN A 1 236 ? -9.067 -14.531 28.214 1.00 79.94 236 ASN A CA 1
ATOM 1988 C C . ASN A 1 236 ? -8.757 -13.041 28.056 1.00 79.94 236 ASN A C 1
ATOM 1990 O O . ASN A 1 236 ? -9.394 -12.372 27.243 1.00 79.94 236 ASN A O 1
ATOM 1994 N N . ASN A 1 237 ? -7.776 -12.564 28.815 1.00 78.62 237 ASN A N 1
ATOM 1995 C CA . ASN A 1 237 ? -7.133 -11.275 28.608 1.00 78.62 237 ASN A CA 1
ATOM 1996 C C . ASN A 1 237 ? -5.658 -11.554 28.334 1.00 78.62 237 ASN A C 1
ATOM 1998 O O . ASN A 1 237 ? -4.975 -12.171 29.159 1.00 78.62 237 ASN A O 1
ATOM 2002 N N . LYS A 1 238 ? -5.191 -11.133 27.163 1.00 73.94 238 LYS A N 1
ATOM 2003 C CA . LYS A 1 238 ? -3.797 -11.252 26.768 1.00 73.94 238 LYS A CA 1
ATOM 2004 C C . LYS A 1 238 ? -3.245 -9.863 26.476 1.00 73.94 238 LYS A C 1
ATOM 2006 O O . LYS A 1 238 ? -3.402 -9.364 25.366 1.00 73.94 238 LYS A O 1
ATOM 2011 N N . GLU A 1 239 ? -2.563 -9.299 27.464 1.00 68.12 239 GLU A N 1
ATOM 2012 C CA . GLU A 1 239 ? -1.680 -8.142 27.300 1.00 68.12 239 GLU A CA 1
ATOM 2013 C C . GLU A 1 239 ? -0.291 -8.639 26.855 1.00 68.12 239 GLU A C 1
ATOM 2015 O O . GLU A 1 239 ? 0.266 -9.561 27.464 1.00 68.12 239 GLU A O 1
ATOM 2020 N N . LEU A 1 240 ? 0.223 -8.090 25.752 1.00 54.41 240 LEU A N 1
ATOM 2021 C CA . LEU A 1 240 ? 1.516 -8.401 25.124 1.00 54.41 240 LEU A CA 1
ATOM 2022 C C . LEU A 1 240 ? 2.458 -7.199 25.222 1.00 54.41 240 LEU A C 1
ATOM 2024 O O . LEU A 1 240 ? 3.657 -7.451 25.480 1.00 54.41 240 LEU A O 1
#

Organism: NCBI:txid2571750

Radius of gyration: 40.9 Å; Cα contacts (8 Å, |Δi|>4): 224; chains: 1; bounding box: 85×36×102 Å